Protein AF-A0A9E5FE28-F1 (afdb_monomer_lite)

Sequence (252 aa):
MEALVLAWLVAVAAPAQTGKPEAPYGWLVKVEASKDGSRGTVARPYEPIVGDILFFDDLSPLWVKLYAIAGTGPPFHAGIVMTRRDGSLAALESGPDDTLHVYILELKSRLNDFKGVIQVRQNKVAVTPEKSQELTDFAYKQVGKKYAVWRLLLQGTPVRHRGGWKEQYLATTYMDRKRWLCAEIVVTGATIMGIFDPAIVKGTVTYPLDIVDDRKFDLSGVLEEAWTWKPVLPEGAVVVGSTDVPAGVRQP

Secondary structure (DSSP, 8-state):
------------------SPPP-TT-EEEEEEE-TTS-EEEEEEE----TT-EEEEE---HHHHHHHHHTT--S--EEEEEEE-TTS-EEEEEESGGG-SBEEEEEHHHHHHH--SEEEEE-B-S---HHHHHHHHHHHHHHTTPEE-HHHHHHTTSTT-SSSSHHHHHH----S--SEE-HHHHHHHHHHHTTSS-TTTS-TTT--HHHHHS-SSS--TTTBPPPEEEESSPPTTPEEPPTT-S--SS---

pLDDT: mean 89.94, std 14.99, range [30.44, 98.88]

Foldseek 3Di:
DDDDDDDDDDPDDDDDPPDDDDQLQFKFWDWDQDPVRDIAIAIERDDADFFKKKFFQLVDPVQQVLVVLLVHGDPAFMWTWAAEPVRAIWTFFQCPPNDFFTDTGRNSCVSVVGRGWMKIWHWLDDFDPVLRVQLNVLSVVRGGQTAPVVLSNCSSDPNACADDDSVVPPFFQDLDDSHDDRQNSSQNSCVSRVLDDRVQDGSSHDGPRCVQVVVRHPSVLTIPHMTIGDRYDDPRHHYDDPPPPPPDGDDD

Structure (mmCIF, N/CA/C/O backbone):
data_AF-A0A9E5FE28-F1
#
_entry.id   AF-A0A9E5FE28-F1
#
loop_
_atom_site.group_PDB
_atom_site.id
_atom_site.type_symbol
_atom_site.label_atom_id
_atom_site.label_alt_id
_atom_site.label_comp_id
_atom_site.label_asym_id
_atom_site.label_entity_id
_atom_site.label_seq_id
_atom_site.pdbx_PDB_ins_code
_atom_site.Cartn_x
_atom_site.Cartn_y
_atom_site.Cartn_z
_atom_site.occupancy
_atom_site.B_iso_or_equiv
_atom_site.auth_seq_id
_atom_site.auth_comp_id
_atom_site.auth_asym_id
_atom_site.auth_atom_id
_atom_site.pdbx_PDB_model_num
ATOM 1 N N . MET A 1 1 ? -65.312 23.470 2.608 1.00 41.53 1 MET A N 1
ATOM 2 C CA . MET A 1 1 ? -64.670 22.331 3.294 1.00 41.53 1 MET A CA 1
ATOM 3 C C . MET A 1 1 ? -63.272 22.167 2.722 1.00 41.53 1 MET A C 1
ATOM 5 O O . MET A 1 1 ? -63.130 21.358 1.830 1.00 41.53 1 MET A O 1
ATOM 9 N N . GLU A 1 2 ? -62.275 22.922 3.180 1.00 48.44 2 GLU A N 1
ATOM 10 C CA . GLU A 1 2 ? -60.854 22.570 3.009 1.00 48.44 2 GLU A CA 1
ATOM 11 C C . GLU A 1 2 ? -60.088 23.216 4.169 1.00 48.44 2 GLU A C 1
ATOM 13 O O . GLU A 1 2 ? -60.167 24.427 4.364 1.00 48.44 2 GLU A O 1
ATOM 18 N N . ALA A 1 3 ? -59.441 22.400 5.001 1.00 53.84 3 ALA A N 1
ATOM 19 C CA . ALA A 1 3 ? -58.644 22.846 6.138 1.00 53.84 3 ALA A CA 1
ATOM 20 C C . ALA A 1 3 ? -57.163 22.619 5.810 1.00 53.84 3 ALA A C 1
ATOM 22 O O . ALA A 1 3 ? -56.719 21.478 5.700 1.00 53.84 3 ALA A O 1
ATOM 23 N N . LEU A 1 4 ? -56.415 23.712 5.640 1.00 56.22 4 LEU A N 1
ATOM 24 C CA . LEU A 1 4 ? -54.956 23.706 5.536 1.00 56.22 4 LEU A CA 1
ATOM 25 C C . LEU A 1 4 ? -54.345 23.433 6.918 1.00 56.22 4 LEU A C 1
ATOM 27 O O . LEU A 1 4 ? -54.562 24.201 7.854 1.00 56.22 4 LEU A O 1
ATOM 31 N N . VAL A 1 5 ? -53.533 22.383 7.030 1.00 52.84 5 VAL A N 1
ATOM 32 C CA . VAL A 1 5 ? -52.695 22.112 8.206 1.00 52.84 5 VAL A CA 1
ATOM 33 C C . VAL A 1 5 ? -51.253 22.477 7.854 1.00 52.84 5 VAL A C 1
ATOM 35 O O . VAL A 1 5 ? -50.591 21.760 7.108 1.00 52.84 5 VAL A O 1
ATOM 38 N N . LEU A 1 6 ? -50.763 23.607 8.378 1.00 55.25 6 LEU A N 1
ATOM 39 C CA . LEU A 1 6 ? -49.340 23.957 8.354 1.00 55.25 6 LEU A CA 1
ATOM 40 C C . LEU A 1 6 ? -48.615 23.191 9.470 1.00 55.25 6 LEU A C 1
ATOM 42 O O . LEU A 1 6 ? -48.772 23.508 10.649 1.00 55.25 6 LEU A O 1
ATOM 46 N N . ALA A 1 7 ? -47.800 22.205 9.101 1.00 57.44 7 ALA A N 1
ATOM 47 C CA . ALA A 1 7 ? -46.870 21.557 10.017 1.00 57.44 7 ALA A CA 1
ATOM 48 C C . ALA A 1 7 ? -45.583 22.392 10.126 1.00 57.44 7 ALA A C 1
ATOM 50 O O . ALA A 1 7 ? -44.821 22.515 9.167 1.00 57.44 7 ALA A O 1
ATOM 51 N N . TRP A 1 8 ? -45.343 22.970 11.302 1.00 52.97 8 TRP A N 1
ATOM 52 C CA . TRP A 1 8 ? -44.081 23.619 11.646 1.00 52.97 8 TRP A CA 1
ATOM 53 C C . TRP A 1 8 ? -43.016 22.557 11.949 1.00 52.97 8 TRP A C 1
ATOM 55 O O . TRP A 1 8 ? -43.108 21.841 12.945 1.00 52.97 8 TRP A O 1
ATOM 65 N N . LEU A 1 9 ? -41.992 22.461 11.099 1.00 53.78 9 LEU A N 1
ATOM 66 C CA . LEU A 1 9 ? -40.778 21.687 11.363 1.00 53.78 9 LEU A CA 1
ATOM 67 C C . LEU A 1 9 ? -39.870 22.492 12.301 1.00 53.78 9 LEU A C 1
ATOM 69 O O . LEU A 1 9 ? -39.181 23.419 11.880 1.00 53.78 9 LEU A O 1
ATOM 73 N N . VAL A 1 10 ? -39.869 22.136 13.584 1.00 55.31 10 VAL A N 1
ATOM 74 C CA . VAL A 1 10 ? -38.862 22.608 14.541 1.00 55.31 10 VAL A CA 1
ATOM 75 C C . VAL A 1 10 ? -37.613 21.751 14.349 1.00 55.31 10 VAL A C 1
ATOM 77 O O . VAL A 1 10 ? -37.578 20.589 14.751 1.00 55.31 10 VAL A O 1
ATOM 80 N N . ALA A 1 11 ? -36.589 22.312 13.707 1.00 57.28 11 ALA A N 1
ATOM 81 C CA . ALA A 1 11 ? -35.273 21.692 13.633 1.00 57.28 11 ALA A CA 1
ATOM 82 C C . ALA A 1 11 ? -34.626 21.736 15.026 1.00 57.28 11 ALA A C 1
ATOM 84 O O . ALA A 1 11 ? -34.155 22.778 15.479 1.00 57.28 11 ALA A O 1
ATOM 85 N N . VAL A 1 12 ? -34.630 20.602 15.727 1.00 59.81 12 VAL A N 1
ATOM 86 C CA . VAL A 1 12 ? -33.879 20.439 16.973 1.00 59.81 12 VAL A CA 1
ATOM 87 C C . VAL A 1 12 ? -32.406 20.300 16.597 1.00 59.81 12 VAL A C 1
ATOM 89 O O . VAL A 1 12 ? -31.978 19.257 16.107 1.00 59.81 12 VAL A O 1
ATOM 92 N N . ALA A 1 13 ? -31.631 21.368 16.791 1.00 56.25 13 ALA A N 1
ATOM 93 C CA . ALA A 1 13 ? -30.180 21.312 16.679 1.00 56.25 13 ALA A CA 1
ATOM 94 C C . ALA A 1 13 ? -29.643 20.387 17.781 1.00 56.25 13 ALA A C 1
ATOM 96 O O . ALA A 1 13 ? -29.713 20.713 18.968 1.00 56.25 13 ALA A O 1
ATOM 97 N N . ALA A 1 14 ? -29.151 19.209 17.396 1.00 57.81 14 ALA A N 1
ATOM 98 C CA . ALA A 1 14 ? -28.485 18.309 18.324 1.00 57.81 14 ALA A CA 1
ATOM 99 C C . ALA A 1 14 ? -27.209 18.988 18.864 1.00 57.81 14 ALA A C 1
ATOM 101 O O . ALA A 1 14 ? -26.473 19.598 18.083 1.00 57.81 14 ALA A O 1
ATOM 102 N N . PRO A 1 15 ? -26.931 18.915 20.178 1.00 57.44 15 PRO A N 1
ATOM 103 C CA . PRO A 1 15 ? -25.713 19.482 20.739 1.00 57.44 15 PRO A CA 1
ATOM 104 C C . PRO A 1 15 ? -24.488 18.810 20.108 1.00 57.44 15 PRO A C 1
ATOM 106 O O . PRO A 1 15 ? -24.413 17.583 20.032 1.00 57.44 15 PRO A O 1
ATOM 109 N N . ALA A 1 16 ? -23.527 19.621 19.663 1.00 59.00 16 ALA A N 1
ATOM 110 C CA . ALA A 1 16 ? -22.250 19.140 19.155 1.00 59.00 16 ALA A CA 1
ATOM 111 C C . ALA A 1 16 ? -21.542 18.336 20.257 1.00 59.00 16 ALA A C 1
ATOM 113 O O . ALA A 1 16 ? -21.202 18.878 21.310 1.00 59.00 16 ALA A O 1
ATOM 114 N N . GLN A 1 17 ? -21.351 17.033 20.039 1.00 51.94 17 GLN A N 1
ATOM 115 C CA . GLN A 1 17 ? -20.580 16.194 20.951 1.00 51.94 17 GLN A CA 1
ATOM 116 C C . GLN A 1 17 ? -19.128 16.686 20.967 1.00 51.94 17 GLN A C 1
ATOM 118 O O . GLN A 1 17 ? -18.444 16.675 19.951 1.00 51.94 17 GLN A O 1
ATOM 123 N N . THR A 1 18 ? -18.651 17.106 22.136 1.00 61.62 18 THR A N 1
ATOM 124 C CA . THR A 1 18 ? -17.282 17.593 22.380 1.00 61.62 18 THR A CA 1
ATOM 125 C C . THR A 1 18 ? -16.275 16.460 22.633 1.00 61.62 18 THR A C 1
ATOM 127 O O . THR A 1 18 ? -15.191 16.689 23.171 1.00 61.62 18 THR A O 1
ATOM 130 N N . GLY A 1 19 ? -16.619 15.222 22.270 1.00 69.62 19 GLY A N 1
ATOM 131 C CA . GLY A 1 19 ? -15.720 14.075 22.372 1.00 69.62 19 GLY A CA 1
ATOM 132 C C . GLY A 1 19 ? -14.623 14.136 21.310 1.00 69.62 19 GLY A C 1
ATOM 133 O O . GLY A 1 19 ? -14.871 14.548 20.179 1.00 69.62 19 GLY A O 1
ATOM 134 N N . LYS A 1 20 ? -13.401 13.708 21.658 1.00 69.81 20 LYS A N 1
ATOM 135 C CA . LYS A 1 20 ? -12.371 13.451 20.641 1.00 69.81 20 LYS A CA 1
ATOM 136 C C . LYS A 1 20 ? -12.934 12.436 19.635 1.00 69.81 20 LYS A C 1
ATOM 138 O O . LYS A 1 20 ? -13.510 11.447 20.091 1.00 69.81 20 LYS A O 1
ATOM 143 N N . PRO A 1 21 ? -12.767 12.648 18.319 1.00 76.38 21 PRO A N 1
ATOM 144 C CA . PRO A 1 21 ? -13.276 11.706 17.337 1.00 76.38 21 PRO A CA 1
ATOM 145 C C . PRO A 1 21 ? -12.667 10.323 17.576 1.00 76.38 21 PRO A C 1
ATOM 147 O O . PRO A 1 21 ? -11.463 10.197 17.825 1.00 76.38 21 PRO A O 1
ATOM 150 N N . GLU A 1 22 ? -13.511 9.295 17.538 1.00 84.12 22 GLU A N 1
ATOM 151 C CA . GLU A 1 22 ? -13.050 7.916 17.622 1.00 84.12 22 GLU A CA 1
ATOM 152 C C . GLU A 1 22 ? -12.211 7.580 16.387 1.00 84.12 22 GLU A C 1
ATOM 154 O O . GLU A 1 22 ? -12.555 7.920 15.259 1.00 84.12 22 GLU A O 1
ATOM 159 N N . ALA A 1 23 ? -11.090 6.902 16.612 1.00 90.56 23 ALA A N 1
ATOM 160 C CA . ALA A 1 23 ? -10.142 6.528 15.572 1.00 90.56 23 ALA A CA 1
ATOM 161 C C . ALA A 1 23 ? -9.812 5.033 15.713 1.00 90.56 23 ALA A C 1
ATOM 163 O O . ALA A 1 23 ? -8.705 4.675 16.125 1.00 90.56 23 ALA A O 1
ATOM 164 N N . PRO A 1 24 ? -10.779 4.130 15.448 1.00 92.12 24 PRO A N 1
ATOM 165 C CA . PRO A 1 24 ? -10.649 2.703 15.755 1.00 92.12 24 PRO A CA 1
ATOM 166 C C . PRO A 1 24 ? -9.520 2.010 14.983 1.00 92.12 24 PRO A C 1
ATOM 168 O O . PRO A 1 24 ? -9.026 0.974 15.437 1.00 92.12 24 PRO A O 1
ATOM 171 N N . TYR A 1 25 ? -9.106 2.593 13.855 1.00 97.00 25 TYR A N 1
ATOM 172 C CA . TYR A 1 25 ? -7.971 2.161 13.047 1.00 97.00 25 TYR A CA 1
ATOM 173 C C . TYR A 1 25 ? -6.764 3.088 13.174 1.00 97.00 25 TYR A C 1
ATOM 175 O O . TYR A 1 25 ? -5.862 2.972 12.364 1.00 97.00 25 TYR A O 1
ATOM 183 N N . GLY A 1 26 ? -6.702 3.983 14.162 1.00 97.06 26 GLY A N 1
ATOM 184 C CA . GLY A 1 26 ? -5.600 4.931 14.332 1.00 97.06 26 GLY A CA 1
ATOM 185 C C . GLY A 1 26 ? -5.764 6.211 13.511 1.00 97.06 26 GLY A C 1
ATOM 186 O O . GLY A 1 26 ? -6.861 6.576 13.100 1.00 97.06 26 GLY A O 1
ATOM 187 N N . TRP A 1 27 ? -4.662 6.920 13.308 1.00 97.81 27 TRP A N 1
ATOM 188 C CA . TRP A 1 27 ? -4.618 8.278 12.774 1.00 97.81 27 TRP A CA 1
ATOM 189 C C . TRP A 1 27 ? -3.727 8.341 11.545 1.00 97.81 27 TRP A C 1
ATOM 191 O O . TRP A 1 27 ? -2.646 7.755 11.530 1.00 97.81 27 TRP A O 1
ATOM 201 N N . LEU A 1 28 ? -4.147 9.104 10.543 1.00 98.00 28 LEU A N 1
ATOM 202 C CA . LEU A 1 28 ? -3.266 9.562 9.479 1.00 98.00 28 LEU A CA 1
ATOM 203 C C . LEU A 1 28 ? -2.642 10.880 9.919 1.00 98.00 28 LEU A C 1
ATOM 205 O O . LEU A 1 28 ? -3.351 11.787 10.350 1.00 98.00 28 LEU A O 1
ATOM 209 N N . VAL A 1 29 ? -1.325 10.993 9.781 1.00 97.75 29 VAL A N 1
ATOM 210 C CA . VAL A 1 29 ? -0.523 12.127 10.242 1.00 97.75 29 VAL A CA 1
ATOM 211 C C . VAL A 1 29 ? 0.378 12.637 9.122 1.00 97.75 29 VAL A C 1
ATOM 213 O O . VAL A 1 29 ? 1.011 11.851 8.410 1.00 97.75 29 VAL A O 1
ATOM 216 N N . LYS A 1 30 ? 0.487 13.961 9.015 1.00 96.00 30 LYS A N 1
ATOM 217 C CA . LYS A 1 30 ? 1.397 14.648 8.098 1.00 96.00 30 LYS A CA 1
ATOM 218 C C . LYS A 1 30 ? 2.072 15.825 8.803 1.00 96.00 30 LYS A C 1
ATOM 220 O O . LYS A 1 30 ? 1.490 16.455 9.683 1.00 96.00 30 LYS A O 1
ATOM 225 N N . VAL A 1 31 ? 3.316 16.109 8.421 1.00 94.12 31 VAL A N 1
ATOM 226 C CA . VAL A 1 31 ? 4.022 17.326 8.839 1.00 94.12 31 VAL A CA 1
ATOM 227 C C . VAL A 1 31 ? 3.850 18.370 7.746 1.00 94.12 31 VAL A C 1
ATOM 229 O O . VAL A 1 31 ? 4.235 18.133 6.602 1.00 94.12 31 VAL A O 1
ATOM 232 N N . GLU A 1 32 ? 3.300 19.523 8.101 1.00 91.69 32 GLU A N 1
ATOM 233 C CA . GLU A 1 32 ? 3.068 20.629 7.175 1.00 91.69 32 GLU A CA 1
ATOM 234 C C . GLU A 1 32 ? 3.886 21.851 7.576 1.00 91.69 32 GLU A C 1
ATOM 236 O O . GLU A 1 32 ? 4.073 22.149 8.759 1.00 91.69 32 GLU A O 1
ATOM 241 N N . ALA A 1 33 ? 4.398 22.562 6.574 1.00 89.31 33 ALA A N 1
ATOM 242 C CA . ALA A 1 33 ? 5.004 23.864 6.786 1.00 89.31 33 ALA A CA 1
ATOM 243 C C . ALA A 1 33 ? 3.896 24.919 6.899 1.00 89.31 33 ALA A C 1
ATOM 245 O O . ALA A 1 33 ? 3.053 25.049 6.013 1.00 89.31 33 ALA A O 1
ATOM 246 N N . SER A 1 34 ? 3.914 25.682 7.985 1.00 82.88 34 SER A N 1
ATOM 247 C CA . SER A 1 34 ? 3.082 26.865 8.169 1.00 82.88 34 SER A CA 1
ATOM 248 C C . SER A 1 34 ? 3.607 28.034 7.325 1.00 82.88 34 SER A C 1
ATOM 250 O O . SER A 1 34 ? 4.763 28.056 6.893 1.00 82.88 34 SER A O 1
ATOM 252 N N . LYS A 1 35 ? 2.756 29.048 7.113 1.00 85.12 35 LYS A N 1
ATOM 253 C CA . LYS A 1 35 ? 3.102 30.287 6.391 1.00 85.12 35 LYS A CA 1
ATOM 254 C C . LYS A 1 35 ? 4.267 31.052 7.028 1.00 85.12 35 LYS A C 1
ATOM 256 O O . LYS A 1 35 ? 4.957 31.783 6.329 1.00 85.12 35 LYS A O 1
ATOM 261 N N . ASP A 1 36 ? 4.478 30.888 8.331 1.00 88.81 36 ASP A N 1
ATOM 262 C CA . ASP A 1 36 ? 5.587 31.486 9.085 1.00 88.81 36 ASP A CA 1
ATOM 263 C C . ASP A 1 36 ? 6.885 30.653 9.039 1.00 88.81 36 ASP A C 1
ATOM 265 O O . ASP A 1 36 ? 7.875 31.013 9.671 1.00 88.81 36 ASP A O 1
ATOM 269 N N . GLY A 1 37 ? 6.897 29.540 8.296 1.00 86.12 37 GLY A N 1
ATOM 270 C CA . GLY A 1 37 ? 8.040 28.634 8.184 1.00 86.12 37 GLY A CA 1
ATOM 271 C C . GLY A 1 37 ? 8.178 27.638 9.340 1.00 86.12 37 GLY A C 1
ATOM 272 O O . GLY A 1 37 ? 9.057 26.772 9.285 1.00 86.12 37 GLY A O 1
ATOM 273 N N . SER A 1 38 ? 7.316 27.706 10.362 1.00 88.44 38 SER A N 1
ATOM 274 C CA . SER A 1 38 ? 7.247 26.666 11.392 1.00 88.44 38 SER A CA 1
ATOM 275 C C . SER A 1 38 ? 6.692 25.360 10.810 1.00 88.44 38 SER A C 1
ATOM 277 O O . SER A 1 38 ? 6.036 25.350 9.767 1.00 88.44 38 SER A O 1
ATOM 279 N N . ARG A 1 39 ? 6.979 24.225 11.455 1.00 91.06 39 ARG A N 1
ATOM 280 C CA . ARG A 1 39 ? 6.433 22.917 11.062 1.00 91.06 39 ARG A CA 1
ATOM 281 C C . ARG A 1 39 ? 5.398 22.474 12.084 1.00 91.06 39 ARG A C 1
ATOM 283 O O . ARG A 1 39 ? 5.733 22.296 13.252 1.00 91.06 39 ARG A O 1
ATOM 290 N N . GLY A 1 40 ? 4.164 22.294 11.628 1.00 92.62 40 GLY A N 1
ATOM 291 C CA . GLY A 1 40 ? 3.064 21.744 12.410 1.00 92.62 40 GLY A CA 1
ATOM 292 C C . GLY A 1 40 ? 2.818 20.281 12.059 1.00 92.62 40 GLY A C 1
ATOM 293 O O . GLY A 1 40 ? 3.160 19.823 10.969 1.00 92.62 40 GLY A O 1
ATOM 294 N N . THR A 1 41 ? 2.214 19.541 12.984 1.00 95.62 41 THR A N 1
ATOM 295 C CA . THR A 1 41 ? 1.688 18.202 12.701 1.00 95.62 41 THR A CA 1
ATOM 296 C C . THR A 1 41 ? 0.179 18.303 12.557 1.00 95.62 41 THR A C 1
ATOM 298 O O . THR A 1 41 ? -0.490 18.774 13.476 1.00 95.62 41 THR A O 1
ATOM 301 N N . VAL A 1 42 ? -0.351 17.848 11.427 1.00 95.44 42 VAL A N 1
ATOM 302 C CA . VAL A 1 42 ? -1.792 17.694 11.206 1.00 95.44 42 VAL A CA 1
ATOM 303 C C . VAL A 1 42 ? -2.148 16.216 11.255 1.00 95.44 42 VAL A C 1
ATOM 305 O O . VAL A 1 42 ? -1.360 15.358 10.845 1.00 95.44 42 VAL A O 1
ATOM 308 N N . ALA A 1 43 ? -3.324 15.909 11.788 1.00 96.56 43 ALA A N 1
ATOM 309 C CA . ALA A 1 43 ? -3.802 14.544 11.910 1.00 96.56 43 ALA A CA 1
ATOM 310 C C . ALA A 1 43 ? -5.299 14.446 11.630 1.00 96.56 43 ALA A C 1
ATOM 312 O O . ALA A 1 43 ? -6.056 15.370 11.909 1.00 96.56 43 ALA A O 1
ATOM 313 N N . ARG A 1 44 ? -5.741 13.292 11.139 1.00 95.31 44 ARG A N 1
ATOM 314 C CA . ARG A 1 44 ? -7.163 12.942 11.051 1.00 95.31 44 ARG A CA 1
ATOM 315 C C . ARG A 1 44 ? -7.376 11.465 11.374 1.00 95.31 44 ARG A C 1
ATOM 317 O O . ARG A 1 44 ? -6.437 10.682 11.192 1.00 95.31 44 ARG A O 1
ATOM 324 N N . PRO A 1 45 ? -8.564 11.068 11.859 1.00 96.56 45 PRO A N 1
ATOM 325 C CA . PRO A 1 45 ? -8.881 9.659 12.047 1.00 96.56 45 PRO A CA 1
ATOM 326 C C . PRO A 1 45 ? -8.677 8.887 10.740 1.00 96.56 45 PRO A C 1
ATOM 328 O O . PRO A 1 45 ? -9.050 9.364 9.665 1.00 96.56 45 PRO A O 1
ATOM 331 N N . TYR A 1 46 ? -8.056 7.712 10.820 1.00 97.44 46 TYR A N 1
ATOM 332 C CA . TYR A 1 46 ? -7.960 6.823 9.675 1.00 97.44 46 TYR A CA 1
ATOM 333 C C . TYR A 1 46 ? -9.259 6.026 9.547 1.00 97.44 46 TYR A C 1
ATOM 335 O O . TYR A 1 46 ? -9.554 5.158 10.368 1.00 97.44 46 TYR A O 1
ATOM 343 N N . GLU A 1 47 ? -10.022 6.330 8.504 1.00 96.94 47 GLU A N 1
ATOM 344 C CA . GLU A 1 47 ? -11.219 5.597 8.099 1.00 96.94 47 GLU A CA 1
ATOM 345 C C . GLU A 1 47 ? -10.858 4.744 6.876 1.00 96.94 47 GLU A C 1
ATOM 347 O O . GLU A 1 47 ? -10.893 5.254 5.752 1.00 96.94 47 GLU A O 1
ATOM 352 N N . PRO A 1 48 ? -10.414 3.487 7.070 1.00 97.44 48 PRO A N 1
ATOM 353 C CA . PRO A 1 48 ? -9.973 2.656 5.963 1.00 97.44 48 PRO A CA 1
ATOM 354 C C . PRO A 1 48 ? -11.128 2.346 5.020 1.00 97.44 48 PRO A C 1
ATOM 356 O O . PRO A 1 48 ? -12.217 1.960 5.453 1.00 97.44 48 PRO A O 1
ATOM 359 N N . ILE A 1 49 ? -10.856 2.444 3.723 1.00 97.69 49 ILE A N 1
ATOM 360 C CA . ILE A 1 49 ? -11.783 2.029 2.670 1.00 97.69 49 ILE A CA 1
ATOM 361 C C . ILE A 1 49 ? -11.124 1.002 1.753 1.00 97.69 49 ILE A C 1
ATOM 363 O O . ILE A 1 49 ? -9.900 0.898 1.656 1.00 97.69 49 ILE A O 1
ATOM 367 N N . VAL A 1 50 ? -11.955 0.211 1.076 1.00 98.50 50 VAL A N 1
ATOM 368 C CA . VAL A 1 50 ? -11.485 -0.762 0.087 1.00 98.50 50 VAL A CA 1
ATOM 369 C C . VAL A 1 50 ? -10.701 -0.037 -1.009 1.00 98.50 50 VAL A C 1
ATOM 371 O O . VAL A 1 50 ? -11.155 0.968 -1.561 1.00 98.50 50 VAL A O 1
ATOM 374 N N . GLY A 1 51 ? -9.513 -0.557 -1.309 1.00 98.38 51 GLY A N 1
ATOM 375 C CA . GLY A 1 51 ? -8.591 0.031 -2.273 1.00 98.38 51 GLY A CA 1
ATOM 376 C C . GLY A 1 51 ? -7.549 0.981 -1.702 1.00 98.38 51 GLY A C 1
ATOM 377 O O . GLY A 1 51 ? -6.632 1.333 -2.442 1.00 98.38 51 GLY A O 1
ATOM 378 N N . ASP A 1 52 ? -7.616 1.338 -0.416 1.00 98.81 52 ASP A N 1
ATOM 379 C CA . ASP A 1 52 ? -6.487 1.995 0.247 1.00 98.81 52 ASP A CA 1
ATOM 380 C C . ASP A 1 52 ? -5.220 1.144 0.092 1.00 98.81 52 ASP A C 1
ATOM 382 O O . ASP A 1 52 ? -5.253 -0.085 0.223 1.00 98.81 52 ASP A O 1
ATOM 386 N N . ILE A 1 53 ? -4.090 1.796 -0.175 1.00 98.81 53 ILE A N 1
ATOM 387 C CA . ILE A 1 53 ? -2.797 1.126 -0.317 1.00 98.81 53 ILE A CA 1
ATOM 388 C C . ILE A 1 53 ? -1.952 1.431 0.912 1.00 98.81 53 ILE A C 1
ATOM 390 O O . ILE A 1 53 ? -1.698 2.591 1.247 1.00 98.81 53 ILE A O 1
ATOM 394 N N . LEU A 1 54 ? -1.519 0.361 1.571 1.00 98.88 54 LEU A N 1
ATOM 395 C CA . LEU A 1 54 ? -0.662 0.390 2.746 1.00 98.88 54 LEU A CA 1
ATOM 396 C C . LEU A 1 54 ? 0.779 0.162 2.312 1.00 98.88 54 LEU A C 1
ATOM 398 O O . LEU A 1 54 ? 1.065 -0.749 1.533 1.00 98.88 54 LEU A O 1
ATOM 402 N N . PHE A 1 55 ? 1.688 0.951 2.858 1.00 98.69 55 PHE A N 1
ATOM 403 C CA . PHE A 1 55 ? 3.112 0.869 2.592 1.00 98.69 55 PHE A CA 1
ATOM 404 C C . PHE A 1 55 ? 3.861 0.651 3.890 1.00 98.69 55 PHE A C 1
ATOM 406 O O . PHE A 1 55 ? 3.677 1.406 4.840 1.00 98.69 55 PHE A O 1
ATOM 413 N N . PHE A 1 56 ? 4.726 -0.353 3.911 1.00 98.38 56 PHE A N 1
ATOM 414 C CA . PHE A 1 56 ? 5.422 -0.782 5.112 1.00 98.38 56 PHE A CA 1
ATOM 415 C C . PHE A 1 56 ? 6.928 -0.620 4.919 1.00 98.38 56 PHE A C 1
ATOM 417 O O . PHE A 1 56 ? 7.510 -1.118 3.946 1.00 98.38 56 PHE A O 1
ATOM 424 N N . ASP A 1 57 ? 7.546 0.089 5.855 1.00 97.56 57 ASP A N 1
ATOM 425 C CA . ASP A 1 57 ? 8.988 0.285 5.935 1.00 97.56 57 ASP A CA 1
ATOM 426 C C . ASP A 1 57 ? 9.481 -0.154 7.317 1.00 97.56 57 ASP A C 1
ATOM 428 O O . ASP A 1 57 ? 9.183 0.481 8.331 1.00 97.56 57 ASP A O 1
ATOM 432 N N . ASP A 1 58 ? 10.207 -1.270 7.353 1.00 94.50 58 ASP A N 1
ATOM 433 C CA . ASP A 1 58 ? 10.818 -1.835 8.561 1.00 94.50 58 ASP A CA 1
ATOM 434 C C . ASP A 1 58 ? 12.138 -1.134 8.934 1.00 94.50 58 ASP A C 1
ATOM 436 O O . ASP A 1 58 ? 12.787 -1.500 9.916 1.00 94.50 58 ASP A O 1
ATOM 440 N N . LEU A 1 59 ? 12.537 -0.116 8.156 1.00 94.44 59 LEU A N 1
ATOM 441 C CA . LEU A 1 59 ? 13.760 0.669 8.316 1.00 94.44 59 LEU A CA 1
ATOM 442 C C . LEU A 1 59 ? 15.043 -0.176 8.245 1.00 94.44 59 LEU A C 1
ATOM 444 O O . LEU A 1 59 ? 16.102 0.252 8.714 1.00 94.44 59 LEU A O 1
ATOM 448 N N . SER A 1 60 ? 14.978 -1.368 7.645 1.00 93.38 60 SER A N 1
ATOM 449 C CA . SER A 1 60 ? 16.110 -2.286 7.544 1.00 93.38 60 SER A CA 1
ATOM 450 C C . SER A 1 60 ? 17.211 -1.731 6.628 1.00 93.38 60 SER A C 1
ATOM 452 O O . SER A 1 60 ? 17.013 -1.596 5.413 1.00 93.38 60 SER A O 1
ATOM 454 N N . PRO A 1 61 ? 18.437 -1.493 7.139 1.00 93.12 61 PRO A N 1
ATOM 455 C CA . PRO A 1 61 ? 19.549 -1.023 6.311 1.00 93.12 61 PRO A CA 1
ATOM 456 C C . PRO A 1 61 ? 19.946 -2.014 5.207 1.00 93.12 61 PRO A C 1
ATOM 458 O O . PRO A 1 61 ? 20.526 -1.619 4.192 1.00 93.12 61 PRO A O 1
ATOM 461 N N . LEU A 1 62 ? 19.660 -3.307 5.402 1.00 91.19 62 LEU A N 1
ATOM 462 C CA . LEU A 1 62 ? 19.889 -4.340 4.394 1.00 91.19 62 LEU A CA 1
ATOM 463 C C . LEU A 1 62 ? 18.949 -4.144 3.198 1.00 91.19 62 LEU A C 1
ATOM 465 O O . LEU A 1 62 ? 19.417 -4.133 2.055 1.00 91.19 62 LEU A O 1
ATOM 469 N N . TRP A 1 63 ? 17.655 -3.932 3.457 1.00 88.56 63 TRP A N 1
ATOM 470 C CA . TRP A 1 63 ? 16.665 -3.699 2.406 1.00 88.56 63 TRP A CA 1
ATOM 471 C C . TRP A 1 63 ? 16.920 -2.391 1.664 1.00 88.56 63 TRP A C 1
ATOM 473 O O . TRP A 1 63 ? 16.890 -2.400 0.433 1.00 88.56 63 TRP A O 1
ATOM 483 N N . VAL A 1 64 ? 17.312 -1.320 2.371 1.00 91.38 64 VAL A N 1
ATOM 484 C CA . VAL A 1 64 ? 17.738 -0.046 1.752 1.00 91.38 64 VAL A CA 1
ATOM 485 C C . VAL A 1 64 ? 18.791 -0.291 0.670 1.00 91.38 64 VAL A C 1
ATOM 487 O O . VAL A 1 64 ? 18.636 0.154 -0.469 1.00 91.38 64 VAL A O 1
ATOM 490 N N . LYS A 1 65 ? 19.856 -1.034 0.998 1.00 90.88 65 LYS A N 1
ATOM 491 C CA . LYS A 1 65 ? 20.943 -1.325 0.050 1.00 90.88 65 LYS A CA 1
ATOM 492 C C . LYS A 1 65 ? 20.459 -2.168 -1.128 1.00 90.88 65 LYS A C 1
ATOM 494 O O . LYS A 1 65 ? 20.783 -1.851 -2.270 1.00 90.88 65 LYS A O 1
ATOM 499 N N . LEU A 1 66 ? 19.682 -3.223 -0.876 1.00 87.56 66 LEU A N 1
ATOM 500 C CA . LEU A 1 66 ? 19.210 -4.114 -1.938 1.00 87.56 66 LEU A CA 1
ATOM 501 C C . LEU A 1 66 ? 18.259 -3.399 -2.913 1.00 87.56 66 LEU A C 1
ATOM 503 O O . LEU A 1 66 ? 18.388 -3.542 -4.129 1.00 87.56 66 LEU A O 1
ATOM 507 N N . TYR A 1 67 ? 17.334 -2.592 -2.391 1.00 87.44 67 TYR A N 1
ATOM 508 C CA . TYR A 1 67 ? 16.377 -1.833 -3.199 1.00 87.44 67 TYR A CA 1
ATOM 509 C C . TYR A 1 67 ? 17.064 -0.715 -3.988 1.00 87.44 67 TYR A C 1
ATOM 511 O O . TYR A 1 67 ? 16.715 -0.493 -5.151 1.00 87.44 67 TYR A O 1
ATOM 519 N N . ALA A 1 68 ? 18.108 -0.094 -3.428 1.00 90.25 68 ALA A N 1
ATOM 520 C CA . ALA A 1 68 ? 18.939 0.859 -4.160 1.00 90.25 68 ALA A CA 1
ATOM 521 C C . ALA A 1 68 ? 19.591 0.221 -5.400 1.00 90.25 68 ALA A C 1
ATOM 523 O O . ALA A 1 68 ? 19.570 0.821 -6.477 1.00 90.25 68 ALA A O 1
ATOM 524 N N . ILE A 1 69 ? 20.083 -1.024 -5.300 1.00 86.88 69 ILE A N 1
ATOM 525 C CA . ILE A 1 69 ? 20.622 -1.765 -6.459 1.00 86.88 69 ILE A CA 1
ATOM 526 C C . ILE A 1 69 ? 19.536 -1.954 -7.527 1.00 86.88 69 ILE A C 1
ATOM 528 O O . ILE A 1 69 ? 19.806 -1.784 -8.716 1.00 86.88 69 ILE A O 1
ATOM 532 N N . ALA A 1 70 ? 18.291 -2.224 -7.124 1.00 84.50 70 ALA A N 1
ATOM 533 C CA . ALA A 1 70 ? 17.141 -2.325 -8.026 1.00 84.50 70 ALA A CA 1
ATOM 534 C C . ALA A 1 70 ? 16.639 -0.965 -8.574 1.00 84.50 70 ALA A C 1
ATOM 536 O O . ALA A 1 70 ? 15.684 -0.932 -9.352 1.00 84.50 70 ALA A O 1
ATOM 537 N N . GLY A 1 71 ? 17.284 0.159 -8.232 1.00 88.25 71 GLY A N 1
ATOM 538 C CA . GLY A 1 71 ? 16.884 1.496 -8.690 1.00 88.25 71 GLY A CA 1
ATOM 539 C C . GLY A 1 71 ? 15.582 1.982 -8.046 1.00 88.25 71 GLY A C 1
ATOM 540 O O . GLY A 1 71 ? 14.759 2.628 -8.700 1.00 88.25 71 GLY A O 1
ATOM 541 N N . THR A 1 72 ? 15.364 1.615 -6.786 1.00 92.19 72 THR A N 1
ATOM 542 C CA . THR A 1 72 ? 14.222 2.025 -5.963 1.00 92.19 72 THR A CA 1
ATOM 543 C C . THR A 1 72 ? 14.689 2.251 -4.514 1.00 92.19 72 THR A C 1
ATOM 545 O O . THR A 1 72 ? 15.888 2.269 -4.244 1.00 92.19 72 THR A O 1
ATOM 548 N N . GLY A 1 73 ? 13.769 2.483 -3.585 1.00 93.88 73 GLY A N 1
ATOM 549 C CA . GLY A 1 73 ? 14.047 2.735 -2.173 1.00 93.88 73 GLY A CA 1
ATOM 550 C C . GLY A 1 73 ? 12.871 2.319 -1.285 1.00 93.88 73 GLY A C 1
ATOM 551 O O . GLY A 1 73 ? 11.966 1.646 -1.790 1.00 93.88 73 GLY A O 1
ATOM 552 N N . PRO A 1 74 ? 12.899 2.688 0.009 1.00 95.38 74 PRO A N 1
ATOM 553 C CA . PRO A 1 74 ? 11.764 2.494 0.905 1.00 95.38 74 PRO A CA 1
ATOM 554 C C . PRO A 1 74 ? 10.525 3.219 0.368 1.00 95.38 74 PRO A C 1
ATOM 556 O O . PRO A 1 74 ? 10.686 4.211 -0.343 1.00 95.38 74 PRO A O 1
ATOM 559 N N . PRO A 1 75 ? 9.307 2.769 0.704 1.00 97.19 75 PRO A N 1
ATOM 560 C CA . PRO A 1 75 ? 8.968 1.602 1.524 1.00 97.19 75 PRO A CA 1
ATOM 561 C C . PRO A 1 75 ? 9.268 0.274 0.805 1.00 97.19 75 PRO A C 1
ATOM 563 O O . PRO A 1 75 ? 9.292 0.204 -0.425 1.00 97.19 75 PRO A O 1
ATOM 566 N N . PHE A 1 76 ? 9.524 -0.798 1.561 1.00 95.25 76 PHE A N 1
ATOM 567 C CA . PHE A 1 76 ? 9.976 -2.082 0.995 1.00 95.25 76 PHE A CA 1
ATOM 568 C C . PHE A 1 76 ? 8.842 -3.068 0.731 1.00 95.25 76 PHE A C 1
ATOM 570 O O . PHE A 1 76 ? 8.985 -3.969 -0.105 1.00 95.25 76 PHE A O 1
ATOM 577 N N . HIS A 1 77 ? 7.701 -2.875 1.387 1.00 97.75 77 HIS A N 1
ATOM 578 C CA . HIS A 1 77 ? 6.540 -3.738 1.255 1.00 97.75 77 HIS A CA 1
ATOM 579 C C . HIS A 1 77 ? 5.259 -2.922 1.059 1.00 97.75 77 HIS A C 1
ATOM 581 O O . HIS A 1 77 ? 5.193 -1.742 1.404 1.00 97.75 77 HIS A O 1
ATOM 587 N N . ALA A 1 78 ? 4.249 -3.548 0.459 1.00 98.62 78 ALA A N 1
ATOM 588 C CA . ALA A 1 78 ? 2.951 -2.933 0.232 1.00 98.62 78 ALA A CA 1
ATOM 589 C C . ALA A 1 78 ? 1.828 -3.969 0.314 1.00 98.62 78 ALA A C 1
ATOM 591 O O . ALA A 1 78 ? 2.014 -5.122 -0.088 1.00 98.62 78 ALA A O 1
ATOM 592 N N . GLY A 1 79 ? 0.668 -3.516 0.778 1.00 98.69 79 GLY A N 1
ATOM 593 C CA . GLY A 1 79 ? -0.588 -4.257 0.801 1.00 98.69 79 GLY A CA 1
ATOM 594 C C . GLY A 1 79 ? -1.742 -3.389 0.309 1.00 98.69 79 GLY A C 1
ATOM 595 O O . GLY A 1 79 ? -1.612 -2.169 0.211 1.00 98.69 79 GLY A O 1
ATOM 596 N N . ILE A 1 80 ? -2.872 -4.014 -0.011 1.00 98.81 80 ILE A N 1
ATOM 597 C CA . ILE A 1 80 ? -4.095 -3.309 -0.421 1.00 98.81 80 ILE A CA 1
ATOM 598 C C . ILE A 1 80 ? -5.262 -3.703 0.480 1.00 98.81 80 ILE A C 1
ATOM 600 O O . ILE A 1 80 ? -5.433 -4.885 0.793 1.00 98.81 80 ILE A O 1
ATOM 604 N N . VAL A 1 81 ? -6.047 -2.716 0.910 1.00 98.88 81 VAL A N 1
ATOM 605 C CA . VAL A 1 81 ? -7.214 -2.924 1.770 1.00 98.88 81 VAL A CA 1
ATOM 606 C C . VAL A 1 81 ? -8.353 -3.547 0.964 1.00 98.88 81 VAL A C 1
ATOM 608 O O . VAL A 1 81 ? -8.692 -3.091 -0.128 1.00 98.88 81 VAL A O 1
ATOM 611 N N . MET A 1 82 ? -8.957 -4.592 1.521 1.00 98.62 82 MET A N 1
ATOM 612 C CA . MET A 1 82 ? -10.070 -5.346 0.949 1.00 98.62 82 MET A CA 1
ATOM 613 C C . MET A 1 82 ? -11.108 -5.703 2.018 1.00 98.62 82 MET A C 1
ATOM 615 O O . MET A 1 82 ? -10.808 -5.715 3.214 1.00 98.62 82 MET A O 1
ATOM 619 N N . THR A 1 83 ? -12.307 -6.079 1.580 1.00 98.50 83 THR A N 1
ATOM 620 C CA . THR A 1 83 ? -13.350 -6.636 2.451 1.00 98.50 83 THR A CA 1
ATOM 621 C C . THR A 1 83 ? -13.288 -8.159 2.440 1.00 98.50 83 THR A C 1
ATOM 623 O O . THR A 1 83 ? -13.321 -8.788 1.393 1.00 98.50 83 THR A O 1
ATOM 626 N N . ARG A 1 84 ? -13.197 -8.800 3.600 1.00 98.62 84 ARG A N 1
ATOM 627 C CA . ARG A 1 84 ? -13.294 -10.259 3.731 1.00 98.62 84 ARG A CA 1
ATOM 628 C C . ARG A 1 84 ? -14.723 -10.732 3.470 1.00 98.62 84 ARG A C 1
ATOM 630 O O . ARG A 1 84 ? -15.675 -9.964 3.515 1.00 98.62 84 ARG A O 1
ATOM 637 N N . ARG A 1 85 ? -14.901 -12.044 3.288 1.00 98.25 85 ARG A N 1
ATOM 638 C CA . ARG A 1 85 ? -16.232 -12.654 3.082 1.00 98.25 85 ARG A CA 1
ATOM 639 C C . ARG A 1 85 ? -17.215 -12.436 4.238 1.00 98.25 85 ARG A C 1
ATOM 641 O O . ARG A 1 85 ? -18.413 -12.556 4.035 1.00 98.25 85 ARG A O 1
ATOM 648 N N . ASP A 1 86 ? -16.708 -12.152 5.433 1.00 97.88 86 ASP A N 1
ATOM 649 C CA . ASP A 1 86 ? -17.493 -11.840 6.633 1.00 97.88 86 ASP A CA 1
ATOM 650 C C . ASP A 1 86 ? -17.790 -10.333 6.786 1.00 97.88 86 ASP A C 1
ATOM 652 O O . ASP A 1 86 ? -18.372 -9.925 7.787 1.00 97.88 86 ASP A O 1
ATOM 656 N N . GLY A 1 87 ? -17.391 -9.502 5.817 1.00 97.62 87 GLY A N 1
ATOM 657 C CA . GLY A 1 87 ? -17.567 -8.049 5.844 1.00 97.62 87 GLY A CA 1
ATOM 658 C C . GLY A 1 87 ? -16.480 -7.284 6.607 1.00 97.62 87 GLY A C 1
ATOM 659 O O . GLY A 1 87 ? -16.444 -6.058 6.524 1.00 97.62 87 GLY A O 1
ATOM 660 N N . SER A 1 88 ? -15.575 -7.965 7.319 1.00 98.25 88 SER A N 1
ATOM 661 C CA . SER A 1 88 ? -14.462 -7.303 8.018 1.00 98.25 88 SER A CA 1
ATOM 662 C C . SER A 1 88 ? -13.376 -6.827 7.046 1.00 98.25 88 SER A C 1
ATOM 664 O O . SER A 1 88 ? -13.210 -7.387 5.963 1.00 98.25 88 SER A O 1
ATOM 666 N N . LEU A 1 89 ? -12.613 -5.796 7.416 1.00 98.56 89 LEU A N 1
ATOM 667 C CA . LEU A 1 89 ? -11.519 -5.292 6.582 1.00 98.56 89 LEU A CA 1
ATOM 668 C C . LEU A 1 89 ? -10.227 -6.089 6.789 1.00 98.56 89 LEU A C 1
ATOM 670 O O . LEU A 1 89 ? -9.900 -6.538 7.891 1.00 98.56 89 LEU A O 1
ATOM 674 N N . ALA A 1 90 ? -9.468 -6.240 5.711 1.00 98.75 90 ALA A N 1
ATOM 675 C CA . ALA A 1 90 ? -8.178 -6.912 5.705 1.00 98.75 90 ALA A CA 1
ATOM 676 C C . ALA A 1 90 ? -7.201 -6.267 4.722 1.00 98.75 90 ALA A C 1
ATOM 678 O O . ALA A 1 90 ? -7.610 -5.561 3.804 1.00 98.75 90 ALA A O 1
ATOM 679 N N . ALA A 1 91 ? -5.915 -6.560 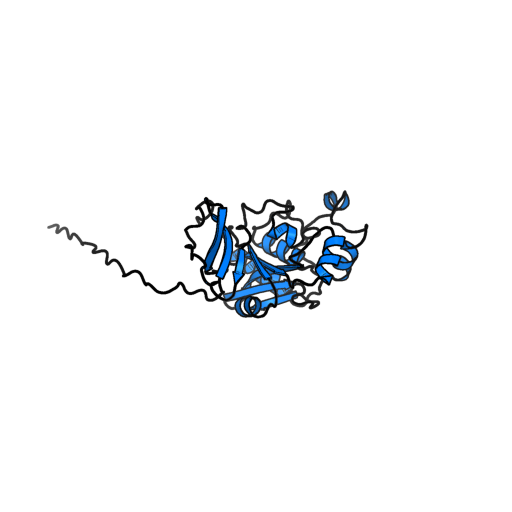4.888 1.00 98.75 91 ALA A N 1
ATOM 680 C CA . ALA A 1 91 ? -4.875 -6.276 3.911 1.00 98.75 91 ALA A CA 1
ATOM 681 C C . ALA A 1 91 ? -4.538 -7.547 3.115 1.00 98.75 91 ALA A C 1
ATOM 683 O O . ALA A 1 91 ? -4.253 -8.600 3.696 1.00 98.75 91 ALA A O 1
ATOM 684 N N . LEU A 1 92 ? -4.561 -7.453 1.783 1.00 98.81 92 LEU A N 1
ATOM 685 C CA . LEU A 1 92 ? -3.983 -8.461 0.894 1.00 98.81 92 LEU A CA 1
ATOM 686 C C . LEU A 1 92 ? -2.499 -8.142 0.688 1.00 98.81 92 LEU A C 1
ATOM 688 O O . LEU A 1 92 ? -2.157 -7.131 0.071 1.00 98.81 92 LEU A O 1
ATOM 692 N N . GLU A 1 93 ? -1.630 -9.026 1.173 1.00 98.75 93 GLU A N 1
ATOM 693 C CA . GLU A 1 93 ? -0.174 -8.861 1.146 1.00 98.75 93 GLU A CA 1
ATOM 694 C C . GLU A 1 93 ? 0.501 -10.103 0.548 1.00 98.75 93 GLU A C 1
ATOM 696 O O . GLU A 1 93 ? 0.083 -11.242 0.769 1.00 98.75 93 GLU A O 1
ATOM 701 N N . SER A 1 94 ? 1.577 -9.898 -0.216 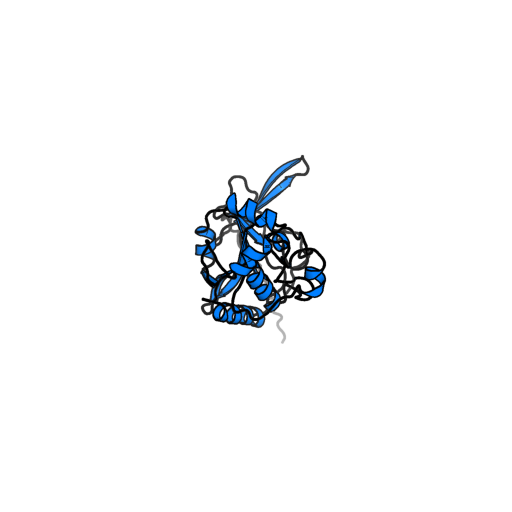1.00 98.44 94 SER A N 1
ATOM 702 C CA . SER A 1 94 ? 2.427 -10.982 -0.721 1.00 98.44 94 SER A CA 1
ATOM 703 C C . SER A 1 94 ? 3.795 -10.894 -0.074 1.00 98.44 94 SER A C 1
ATOM 705 O O . SER A 1 94 ? 4.555 -9.993 -0.413 1.00 98.44 94 SER A O 1
ATOM 707 N N . GLY A 1 95 ? 4.115 -11.858 0.786 1.00 97.00 95 GLY A N 1
ATOM 708 C CA . GLY A 1 95 ? 5.334 -11.903 1.592 1.00 97.00 95 GLY A CA 1
ATOM 709 C C . GLY A 1 95 ? 5.393 -10.887 2.742 1.00 97.00 95 GLY A C 1
ATOM 710 O O . GLY A 1 95 ? 6.410 -10.202 2.845 1.00 97.00 95 GLY A O 1
ATOM 711 N N . PRO A 1 96 ? 4.325 -10.713 3.551 1.00 96.12 96 PRO A N 1
ATOM 712 C CA . PRO A 1 96 ? 4.380 -9.874 4.751 1.00 96.12 96 PRO A CA 1
ATOM 713 C C . PRO A 1 96 ? 5.443 -10.400 5.722 1.00 96.12 96 PRO A C 1
ATOM 715 O O . PRO A 1 96 ? 5.608 -11.616 5.823 1.00 96.12 96 PRO A O 1
ATOM 718 N N . ASP A 1 97 ? 6.145 -9.506 6.422 1.00 93.06 97 ASP A N 1
ATOM 719 C CA . ASP A 1 97 ? 7.133 -9.824 7.470 1.00 93.06 97 ASP A CA 1
ATOM 720 C C . ASP A 1 97 ? 8.139 -10.928 7.052 1.00 93.06 97 ASP A C 1
ATOM 722 O O . ASP A 1 97 ? 8.367 -11.904 7.766 1.00 93.06 97 ASP A O 1
ATOM 726 N N . ASP A 1 98 ? 8.684 -10.809 5.835 1.00 91.12 98 ASP A N 1
ATOM 727 C CA . ASP A 1 98 ? 9.622 -11.753 5.198 1.00 91.12 98 ASP A CA 1
ATOM 728 C C . ASP A 1 98 ? 9.106 -13.194 5.014 1.00 91.12 98 ASP A C 1
ATOM 730 O O . ASP A 1 98 ? 9.861 -14.126 4.705 1.00 91.12 98 ASP A O 1
ATOM 734 N N . THR A 1 99 ? 7.793 -13.403 5.123 1.00 95.06 99 THR A N 1
ATOM 735 C CA . THR A 1 99 ? 7.175 -14.678 4.753 1.00 95.06 99 THR A CA 1
ATOM 736 C C . THR A 1 99 ? 7.258 -14.917 3.242 1.00 95.06 99 THR A C 1
ATOM 738 O O . THR A 1 99 ? 7.450 -14.017 2.425 1.00 95.06 99 THR A O 1
ATOM 741 N N . LEU A 1 100 ? 7.093 -16.176 2.827 1.00 96.62 100 LEU A N 1
ATOM 742 C CA . LEU A 1 100 ? 7.232 -16.576 1.422 1.00 96.62 100 LEU A CA 1
ATOM 743 C C . LEU A 1 100 ? 5.898 -16.869 0.728 1.00 96.62 100 LEU A C 1
ATOM 745 O O . LEU 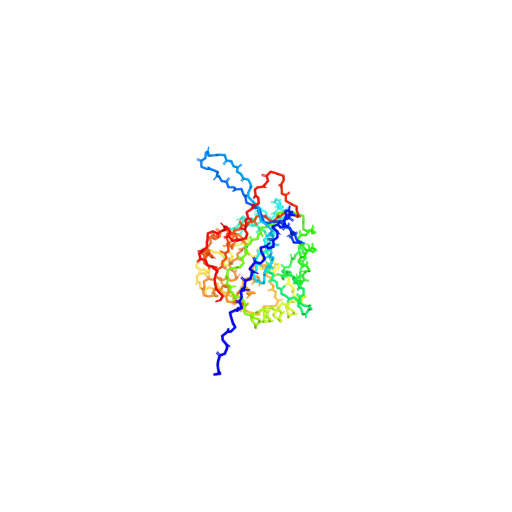A 1 100 ? 5.891 -17.576 -0.284 1.00 96.62 100 LEU A O 1
ATOM 749 N N . HIS A 1 101 ? 4.781 -16.348 1.243 1.00 98.31 101 HIS A N 1
ATOM 750 C CA . HIS A 1 101 ? 3.445 -16.621 0.706 1.00 98.31 101 HIS A CA 1
ATOM 751 C C . HIS A 1 101 ? 2.535 -15.389 0.698 1.00 98.31 101 HIS A C 1
ATOM 753 O O . HIS A 1 101 ? 2.844 -14.359 1.290 1.00 98.31 101 HIS A O 1
ATOM 759 N N . VAL A 1 102 ? 1.419 -15.499 -0.018 1.00 98.56 102 VAL A N 1
ATOM 760 C CA . VAL A 1 102 ? 0.333 -14.514 -0.018 1.00 98.56 102 VAL A CA 1
ATOM 761 C C . VAL A 1 102 ? -0.616 -14.769 1.149 1.00 98.56 102 VAL A C 1
ATOM 763 O O . VAL A 1 102 ? -1.031 -15.914 1.361 1.00 98.56 102 VAL A O 1
ATOM 766 N N . TYR A 1 103 ? -1.002 -13.698 1.841 1.00 98.69 103 TYR A N 1
ATOM 767 C CA . TYR A 1 103 ? -1.894 -13.717 2.997 1.00 98.69 103 TYR A CA 1
ATOM 768 C C . TYR A 1 103 ? -2.994 -12.658 2.880 1.00 98.69 103 TYR A C 1
ATOM 770 O O . TYR A 1 103 ? -2.831 -11.630 2.225 1.00 98.69 103 TYR A O 1
ATOM 778 N N . ILE A 1 104 ? -4.107 -12.925 3.562 1.00 98.75 104 ILE A N 1
ATOM 779 C CA . ILE A 1 104 ? -5.131 -11.938 3.908 1.00 98.75 104 ILE A CA 1
ATOM 780 C C . ILE A 1 104 ? -5.013 -11.736 5.419 1.00 98.75 104 ILE A C 1
ATOM 782 O O . ILE A 1 104 ? -5.220 -12.686 6.178 1.00 98.75 104 ILE A O 1
ATOM 786 N N . LEU A 1 105 ? -4.643 -10.532 5.846 1.00 98.62 105 LEU A N 1
ATOM 787 C CA . LEU A 1 105 ? -4.369 -10.195 7.245 1.00 98.62 105 LEU A CA 1
ATOM 788 C C . LEU A 1 105 ? -5.461 -9.263 7.769 1.00 98.62 105 LEU A C 1
ATOM 790 O O . LEU A 1 105 ? -5.804 -8.301 7.091 1.00 98.62 105 LEU A O 1
ATOM 794 N N . GLU A 1 106 ? -6.023 -9.531 8.950 1.00 98.50 106 GLU A N 1
ATOM 795 C CA . GLU A 1 106 ? -7.017 -8.632 9.560 1.00 98.50 106 GLU A CA 1
ATOM 796 C C . GLU A 1 106 ? -6.409 -7.235 9.745 1.00 98.50 106 GLU A C 1
ATOM 798 O O . GLU A 1 106 ? -5.298 -7.102 10.265 1.00 98.50 106 GLU A O 1
ATOM 803 N N . LEU A 1 107 ? -7.108 -6.208 9.254 1.00 98.56 107 LEU A N 1
ATOM 804 C CA . LEU A 1 107 ? -6.514 -4.891 9.039 1.00 98.56 107 LEU A CA 1
ATOM 805 C C . LEU A 1 107 ? -6.060 -4.242 10.347 1.00 98.56 107 LEU A C 1
ATOM 807 O O . LEU A 1 107 ? -4.953 -3.707 10.416 1.00 98.56 107 LEU A O 1
ATOM 811 N N . LYS A 1 108 ? -6.892 -4.285 11.390 1.00 97.94 108 LYS A N 1
ATOM 812 C CA . LYS A 1 108 ? -6.586 -3.617 12.655 1.00 97.94 108 LYS A CA 1
ATOM 813 C C . LYS A 1 108 ? -5.368 -4.241 13.328 1.00 97.94 108 LYS A C 1
ATOM 815 O O . LYS A 1 108 ? -4.464 -3.503 13.722 1.00 97.94 108 LYS A O 1
ATOM 820 N N . SER A 1 109 ? -5.317 -5.567 13.435 1.00 97.88 109 SER A N 1
ATOM 821 C CA . SER A 1 109 ? -4.161 -6.305 13.956 1.00 97.88 109 SER A CA 1
ATOM 822 C C . SER A 1 109 ? -2.927 -5.975 13.129 1.00 97.88 109 SER A C 1
ATOM 824 O O . SER A 1 109 ? -1.922 -5.535 13.677 1.00 97.88 109 SER A O 1
ATOM 826 N N . ARG A 1 110 ? -3.032 -6.050 11.794 1.00 97.88 110 ARG A N 1
ATOM 827 C CA . ARG A 1 110 ? -1.902 -5.798 10.894 1.00 97.88 110 ARG A CA 1
ATOM 828 C C . ARG A 1 110 ? -1.276 -4.417 11.092 1.00 97.88 110 ARG A C 1
ATOM 830 O O . ARG A 1 110 ? -0.052 -4.321 11.182 1.00 97.88 110 ARG A O 1
ATOM 837 N N . LEU A 1 111 ? -2.093 -3.367 11.197 1.00 98.44 111 LEU A N 1
ATOM 838 C CA . LEU A 1 111 ? -1.604 -2.007 11.443 1.00 98.44 111 LEU A CA 1
ATOM 839 C C . LEU A 1 111 ? -0.874 -1.893 12.795 1.00 98.44 111 LEU A C 1
ATOM 841 O O . LEU A 1 111 ? 0.166 -1.247 12.879 1.00 98.44 111 LEU A O 1
ATOM 845 N N . ASN A 1 112 ? -1.388 -2.534 13.849 1.00 97.69 112 ASN A N 1
ATOM 846 C CA . ASN A 1 112 ? -0.816 -2.444 15.199 1.00 97.69 112 ASN A CA 1
ATOM 847 C C . ASN A 1 112 ? 0.413 -3.345 15.416 1.00 97.69 112 ASN A C 1
ATOM 849 O O . ASN A 1 112 ? 1.295 -3.018 16.219 1.00 97.69 112 ASN A O 1
ATOM 853 N N . ASP A 1 113 ? 0.484 -4.473 14.714 1.00 97.56 113 ASP A N 1
ATOM 854 C CA . ASP A 1 113 ? 1.528 -5.475 14.921 1.00 97.56 113 ASP A CA 1
ATOM 855 C C . ASP A 1 113 ? 2.834 -5.113 14.207 1.00 97.56 113 ASP A C 1
ATOM 857 O O . ASP A 1 113 ? 3.915 -5.408 14.733 1.00 97.56 113 ASP A O 1
ATOM 861 N N . PHE A 1 114 ? 2.757 -4.425 13.062 1.00 97.50 114 PHE A N 1
ATOM 862 C CA . PHE A 1 114 ? 3.935 -4.066 12.274 1.00 97.50 114 PHE A CA 1
ATOM 863 C C . PHE A 1 114 ? 4.911 -3.174 13.055 1.00 97.50 114 PHE A C 1
ATOM 865 O O . PHE A 1 114 ? 4.534 -2.191 13.698 1.00 97.50 114 PHE A O 1
ATOM 872 N N . LYS A 1 115 ? 6.203 -3.506 12.979 1.00 95.75 115 LYS A N 1
ATOM 873 C CA . LYS A 1 115 ? 7.283 -2.751 13.622 1.00 95.75 115 LYS A CA 1
ATOM 874 C C . LYS A 1 115 ? 8.001 -1.916 12.573 1.00 95.75 115 LYS A C 1
ATOM 876 O O . LYS A 1 115 ? 8.908 -2.396 11.908 1.00 95.75 115 LYS A O 1
ATOM 881 N N . GLY A 1 116 ? 7.583 -0.663 12.434 1.00 96.56 116 GLY A N 1
ATOM 882 C CA . GLY A 1 116 ? 8.184 0.259 11.480 1.00 96.56 116 GLY A CA 1
ATOM 883 C C . GLY A 1 116 ? 7.303 1.466 11.196 1.00 96.56 116 GLY A C 1
ATOM 884 O O . GLY A 1 116 ? 6.500 1.887 12.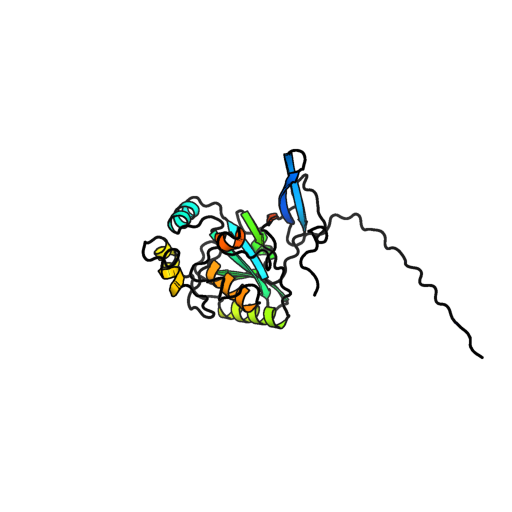034 1.00 96.56 11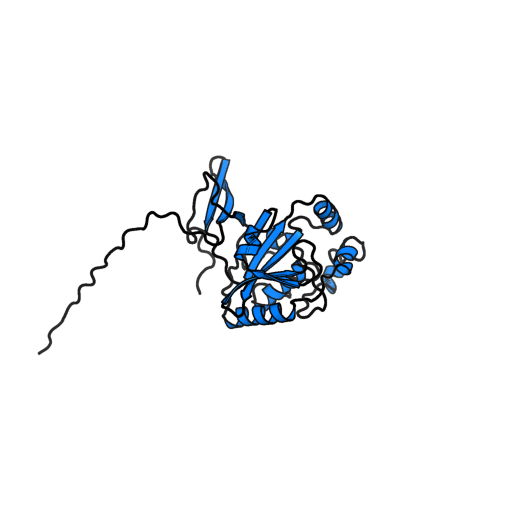6 GLY A O 1
ATOM 885 N N . VAL A 1 117 ? 7.467 2.027 10.003 1.00 98.00 117 VAL A N 1
ATOM 886 C CA . VAL A 1 117 ? 6.640 3.119 9.492 1.00 98.00 117 VAL A CA 1
ATOM 887 C C . VAL A 1 117 ? 5.604 2.538 8.542 1.00 98.00 117 VAL A C 1
ATOM 889 O O . VAL A 1 117 ? 5.944 1.818 7.604 1.00 98.00 117 VAL A O 1
ATOM 892 N N . ILE A 1 118 ? 4.340 2.880 8.780 1.00 98.69 118 ILE A N 1
ATOM 893 C CA . ILE A 1 118 ? 3.258 2.631 7.834 1.00 98.69 118 ILE A CA 1
ATOM 894 C C . ILE A 1 118 ? 2.902 3.958 7.181 1.00 98.69 118 ILE A C 1
ATOM 896 O O . ILE A 1 118 ? 2.645 4.943 7.877 1.00 98.69 118 ILE A O 1
ATOM 900 N N . GLN A 1 119 ? 2.870 3.978 5.856 1.00 98.69 119 GLN A N 1
ATOM 901 C CA . GLN A 1 119 ? 2.258 5.059 5.094 1.00 98.69 119 GLN A CA 1
ATOM 902 C C . GLN A 1 119 ? 1.001 4.535 4.408 1.00 98.69 119 GLN A C 1
ATOM 904 O O . GLN A 1 119 ? 0.915 3.357 4.066 1.00 98.69 119 GLN A O 1
ATOM 909 N N . VAL A 1 120 ? 0.021 5.406 4.216 1.00 98.75 120 VAL A N 1
ATOM 910 C CA . VAL A 1 120 ? -1.256 5.068 3.592 1.00 98.75 120 VAL A CA 1
ATOM 911 C C . VAL A 1 120 ? -1.526 6.061 2.481 1.00 98.75 120 VAL A C 1
ATOM 913 O O . VAL A 1 120 ? -1.484 7.270 2.713 1.00 98.75 120 VAL A O 1
ATOM 916 N N . ARG A 1 121 ? -1.849 5.549 1.293 1.00 98.56 121 ARG A N 1
ATOM 917 C CA . ARG A 1 121 ? -2.533 6.327 0.258 1.00 98.56 121 ARG A CA 1
ATOM 918 C C . ARG A 1 121 ? -3.980 5.882 0.209 1.00 98.56 121 ARG A C 1
ATOM 920 O O . ARG A 1 121 ? -4.256 4.724 -0.102 1.00 98.56 121 ARG A O 1
ATOM 927 N N . GLN A 1 122 ? -4.883 6.796 0.546 1.00 98.31 122 GLN A N 1
ATOM 928 C CA . GLN A 1 122 ? -6.304 6.489 0.517 1.00 98.31 122 GLN A CA 1
ATOM 929 C C . GLN A 1 122 ? -6.855 6.551 -0.901 1.00 98.31 122 GLN A C 1
ATOM 931 O O . GLN A 1 122 ? -6.457 7.405 -1.695 1.00 98.31 122 GLN A O 1
ATOM 936 N N . ASN A 1 123 ? -7.777 5.651 -1.207 1.00 97.50 123 ASN A N 1
ATOM 937 C CA . ASN A 1 123 ? -8.437 5.600 -2.500 1.00 97.50 123 ASN A CA 1
ATOM 938 C C . ASN A 1 123 ? -9.389 6.800 -2.700 1.00 97.50 123 ASN A C 1
ATOM 940 O O . ASN A 1 123 ? -10.098 7.207 -1.780 1.00 97.50 123 ASN A O 1
ATOM 944 N N . LYS A 1 124 ? -9.412 7.376 -3.909 1.00 97.12 124 LYS A N 1
ATOM 945 C CA . LYS A 1 124 ? -10.383 8.416 -4.314 1.00 97.12 124 LYS A CA 1
ATOM 946 C C . LYS A 1 124 ? -11.512 7.871 -5.180 1.00 97.12 124 LYS A C 1
ATOM 948 O O . LYS A 1 124 ? -12.556 8.504 -5.303 1.00 97.12 124 LYS A O 1
ATOM 953 N N . VAL A 1 125 ? -11.293 6.723 -5.812 1.00 95.38 125 VAL A N 1
ATOM 954 C CA . VAL A 1 125 ? -12.228 6.129 -6.764 1.00 95.38 125 VAL A CA 1
ATOM 955 C C . VAL A 1 125 ? -13.352 5.440 -6.001 1.00 95.38 125 VAL A C 1
ATOM 957 O O . VAL A 1 125 ? -13.098 4.595 -5.142 1.00 95.38 125 VAL A O 1
ATOM 960 N N . ALA A 1 126 ? -14.599 5.766 -6.337 1.00 92.69 126 ALA A N 1
ATOM 961 C CA . ALA A 1 126 ? -15.757 5.057 -5.812 1.00 92.69 126 ALA A CA 1
ATOM 962 C C . ALA A 1 126 ? -15.703 3.581 -6.247 1.00 92.69 126 ALA A C 1
ATOM 964 O O . ALA A 1 126 ? -15.778 3.260 -7.433 1.00 92.69 126 ALA A O 1
ATOM 965 N N . VAL A 1 127 ? -15.546 2.675 -5.280 1.00 93.31 127 VAL A N 1
ATOM 966 C CA . VAL A 1 127 ? -15.509 1.230 -5.534 1.00 93.31 127 VAL A CA 1
ATOM 967 C C . VAL A 1 127 ? -16.925 0.688 -5.434 1.00 93.31 127 VAL A C 1
ATOM 969 O O . VAL A 1 127 ? -17.544 0.752 -4.371 1.00 93.31 127 VAL A O 1
ATOM 972 N N . THR A 1 128 ? -17.440 0.131 -6.530 1.00 96.50 128 THR A N 1
ATOM 973 C CA . THR A 1 128 ? -18.751 -0.525 -6.498 1.00 96.50 128 THR A CA 1
ATOM 974 C C . THR A 1 128 ? -18.687 -1.832 -5.693 1.00 96.50 128 THR A C 1
ATOM 976 O O . THR A 1 128 ? -17.615 -2.447 -5.587 1.00 96.50 128 THR A O 1
ATOM 979 N N . PRO A 1 129 ? -19.815 -2.313 -5.140 1.00 97.38 129 PRO A N 1
ATOM 980 C CA . PRO A 1 129 ? -19.862 -3.596 -4.439 1.00 97.38 129 PRO A CA 1
ATOM 981 C C . PRO A 1 129 ? -19.328 -4.764 -5.278 1.00 97.38 129 PRO A C 1
ATOM 983 O O . PRO A 1 129 ? -18.623 -5.627 -4.755 1.00 97.38 129 PRO A O 1
ATOM 986 N N . GLU A 1 130 ? -19.590 -4.761 -6.586 1.00 98.19 130 GLU A N 1
ATOM 987 C CA . GLU A 1 130 ? -19.119 -5.786 -7.523 1.00 98.19 130 GLU A CA 1
ATOM 988 C C . GLU A 1 130 ? -17.592 -5.782 -7.611 1.00 98.19 130 GLU A C 1
ATOM 990 O O . GLU A 1 130 ? -16.966 -6.836 -7.521 1.00 98.19 130 GLU A O 1
ATOM 995 N N . LYS A 1 131 ? -16.971 -4.600 -7.707 1.00 98.06 131 LYS A N 1
ATOM 996 C CA . LYS A 1 131 ? -15.508 -4.467 -7.735 1.00 98.06 131 LYS A CA 1
ATOM 997 C C . LYS A 1 131 ? -14.845 -4.862 -6.423 1.00 98.06 131 LYS A C 1
ATOM 999 O O . LYS A 1 131 ? -13.798 -5.513 -6.439 1.00 98.06 131 LYS A O 1
ATOM 1004 N N . SER A 1 132 ? -15.472 -4.537 -5.295 1.00 98.25 132 SER A N 1
ATOM 1005 C CA . SER A 1 132 ? -15.029 -5.014 -3.981 1.00 98.25 132 SER A CA 1
ATOM 1006 C C . SER A 1 132 ? -15.094 -6.547 -3.890 1.00 98.25 132 SER A C 1
ATOM 1008 O O . SER A 1 132 ? -14.139 -7.199 -3.449 1.00 98.25 132 SER A O 1
ATOM 1010 N N . GLN A 1 133 ? -16.176 -7.153 -4.391 1.00 98.50 133 GLN A N 1
ATOM 1011 C CA . GLN A 1 133 ? -16.331 -8.607 -4.440 1.00 98.50 133 GLN A CA 1
ATOM 1012 C C . GLN A 1 133 ? -15.317 -9.267 -5.391 1.00 98.50 133 GLN A C 1
ATOM 1014 O O . GLN A 1 133 ? -14.723 -10.284 -5.032 1.00 98.50 133 GLN A O 1
ATOM 1019 N N . GLU A 1 134 ? -15.041 -8.675 -6.558 1.00 98.56 134 GLU A N 1
ATOM 1020 C CA . GLU A 1 134 ? -14.012 -9.162 -7.489 1.00 98.56 134 GLU A CA 1
ATOM 1021 C C . GLU A 1 134 ? -12.617 -9.171 -6.845 1.00 98.56 134 GLU A C 1
ATOM 1023 O O . GLU A 1 134 ? -11.887 -10.161 -6.972 1.00 98.56 134 GLU A O 1
ATOM 1028 N N . LEU A 1 135 ? -12.249 -8.106 -6.115 1.00 98.69 135 LEU A N 1
ATOM 1029 C CA . LEU A 1 135 ? -10.992 -8.068 -5.360 1.00 98.69 135 LEU A CA 1
ATOM 1030 C C . LEU A 1 135 ? -10.961 -9.160 -4.289 1.00 98.69 135 LEU A C 1
ATOM 1032 O O . LEU A 1 135 ? -9.947 -9.840 -4.128 1.00 98.69 135 LEU A O 1
ATOM 1036 N N . THR A 1 136 ? -12.072 -9.347 -3.580 1.00 98.75 136 THR A N 1
ATOM 1037 C CA . THR A 1 136 ? -12.213 -10.380 -2.549 1.00 98.75 136 THR A CA 1
ATOM 1038 C C . THR A 1 136 ? -11.979 -11.768 -3.142 1.00 98.75 136 THR A C 1
ATOM 1040 O O . THR A 1 136 ? -11.130 -12.524 -2.666 1.00 98.75 136 THR A O 1
ATOM 1043 N N . ASP A 1 137 ? -12.663 -12.103 -4.233 1.00 98.62 137 ASP A N 1
ATOM 1044 C CA . ASP A 1 137 ? -12.516 -13.400 -4.892 1.00 98.62 137 ASP A CA 1
ATOM 1045 C C . ASP A 1 137 ? -11.115 -13.603 -5.466 1.00 98.62 137 ASP A C 1
ATOM 1047 O O . ASP A 1 137 ? -10.562 -14.707 -5.387 1.00 98.62 137 ASP A O 1
ATOM 1051 N N . PHE A 1 138 ? -10.510 -12.545 -6.010 1.00 98.62 138 PHE A N 1
ATOM 1052 C CA . PHE A 1 138 ? -9.112 -12.567 -6.418 1.00 98.62 138 PHE A CA 1
ATOM 1053 C C . PHE A 1 138 ? -8.190 -12.876 -5.237 1.00 98.62 138 PHE A C 1
ATOM 1055 O O . PHE A 1 138 ? -7.372 -13.793 -5.351 1.00 98.62 138 PHE A O 1
ATOM 1062 N N . ALA A 1 139 ? -8.345 -12.173 -4.112 1.00 98.56 139 ALA A N 1
ATOM 1063 C CA . ALA A 1 139 ? -7.524 -12.325 -2.916 1.00 98.56 139 ALA A CA 1
ATOM 1064 C C . ALA A 1 139 ? -7.548 -13.769 -2.403 1.00 98.56 139 ALA A C 1
ATOM 1066 O O . ALA A 1 139 ? -6.494 -14.394 -2.267 1.00 98.56 139 ALA A O 1
ATOM 1067 N N . TYR A 1 140 ? -8.741 -14.348 -2.222 1.00 98.69 140 TYR A N 1
ATOM 1068 C CA . TYR A 1 140 ? -8.888 -15.731 -1.751 1.00 98.69 140 TYR A CA 1
ATOM 1069 C C . TYR A 1 140 ? -8.303 -16.764 -2.727 1.00 98.69 140 TYR A C 1
ATOM 1071 O O . TYR A 1 140 ? -7.807 -17.798 -2.283 1.00 98.69 140 TYR A O 1
ATOM 1079 N N . LYS A 1 141 ? -8.286 -16.489 -4.040 1.00 98.38 141 LYS A N 1
ATOM 1080 C CA . LYS A 1 141 ? -7.584 -17.332 -5.031 1.00 98.38 141 LYS A CA 1
ATOM 1081 C C . LYS A 1 141 ? -6.059 -17.208 -4.959 1.00 98.38 141 LYS A C 1
ATOM 1083 O O . LYS A 1 141 ? -5.357 -18.082 -5.473 1.00 98.38 141 LYS A O 1
ATOM 1088 N N . GLN A 1 142 ? -5.533 -16.120 -4.391 1.00 98.44 142 GLN A N 1
ATOM 1089 C CA . GLN A 1 142 ? -4.090 -15.905 -4.279 1.00 98.44 142 GLN A CA 1
ATOM 1090 C C . GLN A 1 142 ? -3.498 -16.443 -2.976 1.00 98.44 142 GLN A C 1
ATOM 1092 O O . GLN A 1 142 ? -2.312 -16.774 -2.981 1.00 98.44 142 GLN A O 1
ATOM 1097 N N . VAL A 1 143 ? -4.279 -16.545 -1.892 1.00 98.56 143 VAL A N 1
ATOM 1098 C CA . VAL A 1 143 ? -3.800 -17.024 -0.580 1.00 98.56 143 VAL A CA 1
ATOM 1099 C C . VAL A 1 143 ? -3.006 -18.326 -0.717 1.00 98.56 143 VAL A C 1
ATOM 1101 O O . VAL A 1 143 ? -3.417 -19.265 -1.399 1.00 98.56 143 VAL A O 1
ATOM 1104 N N . GLY A 1 144 ? -1.832 -18.373 -0.083 1.00 98.19 144 GLY A N 1
ATOM 1105 C CA . GLY A 1 144 ? -0.937 -19.533 -0.113 1.00 98.19 144 GLY A CA 1
ATOM 1106 C C . GLY A 1 144 ? -0.087 -19.671 -1.383 1.00 98.19 144 GLY A C 1
ATOM 1107 O O . GLY A 1 144 ? 0.815 -20.511 -1.419 1.00 98.19 144 GLY A O 1
ATOM 1108 N N . LYS A 1 145 ? -0.287 -18.844 -2.421 1.00 98.44 145 LYS A N 1
ATOM 1109 C CA . LYS A 1 145 ? 0.672 -18.764 -3.537 1.00 98.44 145 LYS A CA 1
ATOM 1110 C C . LYS A 1 145 ? 2.007 -18.203 -3.043 1.00 98.44 145 LYS A C 1
ATOM 1112 O O . LYS A 1 145 ? 2.061 -17.438 -2.086 1.00 98.44 145 LYS A O 1
ATOM 1117 N N . LYS A 1 146 ? 3.102 -18.595 -3.699 1.00 98.19 146 LYS A N 1
ATOM 1118 C CA . LYS A 1 146 ? 4.467 -18.288 -3.239 1.00 98.19 146 LYS A CA 1
ATOM 1119 C C . LYS A 1 146 ? 4.904 -16.865 -3.577 1.00 98.19 146 LYS A C 1
ATOM 1121 O O . LYS A 1 146 ? 4.558 -16.334 -4.631 1.00 98.19 146 LYS A O 1
ATOM 1126 N N . TYR A 1 147 ? 5.784 -16.310 -2.758 1.00 97.69 147 TYR A N 1
ATOM 1127 C CA . TYR A 1 147 ? 6.505 -15.085 -3.068 1.00 97.69 147 TYR A CA 1
ATOM 1128 C C . TYR A 1 147 ? 7.484 -15.303 -4.232 1.00 97.69 147 TYR A C 1
ATOM 1130 O O . TYR A 1 147 ? 8.098 -16.368 -4.390 1.00 97.69 147 TYR A O 1
ATOM 1138 N N . ALA A 1 148 ? 7.646 -14.298 -5.088 1.00 96.38 148 ALA A N 1
ATOM 1139 C CA . ALA A 1 148 ? 8.477 -14.381 -6.285 1.00 96.38 148 ALA A CA 1
ATOM 1140 C C . ALA A 1 148 ? 9.964 -14.066 -6.016 1.00 96.38 148 ALA A C 1
ATOM 1142 O O . ALA A 1 148 ? 10.564 -13.264 -6.729 1.00 96.38 148 ALA A O 1
ATOM 1143 N N . VAL A 1 149 ? 10.576 -14.750 -5.039 1.00 92.81 149 VAL A N 1
ATOM 1144 C CA . VAL A 1 149 ? 11.967 -14.534 -4.573 1.00 92.81 149 VAL A CA 1
ATOM 1145 C C . VAL A 1 149 ? 12.973 -14.420 -5.722 1.00 92.81 149 VAL A C 1
ATOM 1147 O O . VAL A 1 149 ? 13.716 -13.450 -5.802 1.00 92.81 149 VAL A O 1
ATOM 1150 N N . TRP A 1 150 ? 12.966 -15.366 -6.666 1.00 92.38 150 TRP A N 1
ATOM 1151 C CA . TRP A 1 150 ? 13.899 -15.333 -7.798 1.00 92.38 150 TRP A CA 1
ATOM 1152 C C . TRP A 1 150 ? 13.735 -14.094 -8.674 1.00 92.38 150 TRP A C 1
ATOM 1154 O O . TRP A 1 150 ? 14.727 -13.549 -9.149 1.00 92.38 150 TRP A O 1
ATOM 1164 N N . ARG A 1 151 ? 12.497 -13.622 -8.871 1.00 92.38 151 ARG A N 1
ATOM 1165 C CA . ARG A 1 151 ? 12.273 -12.380 -9.613 1.00 92.38 151 ARG A CA 1
ATOM 1166 C C . ARG A 1 151 ? 12.778 -11.184 -8.826 1.00 92.38 151 ARG A C 1
ATOM 1168 O O . ARG A 1 151 ? 13.388 -10.332 -9.447 1.00 92.38 151 ARG A O 1
ATOM 1175 N N . LEU A 1 152 ? 12.591 -11.143 -7.506 1.00 88.62 152 LEU A N 1
ATOM 1176 C CA . LEU A 1 152 ? 13.163 -10.084 -6.670 1.00 88.62 152 LEU A CA 1
ATOM 1177 C C . LEU A 1 152 ? 14.694 -10.037 -6.807 1.00 88.62 152 LEU A C 1
ATOM 1179 O O . LEU A 1 152 ? 15.243 -8.983 -7.107 1.00 88.62 152 LEU A O 1
ATOM 1183 N N . LEU A 1 153 ? 15.373 -11.184 -6.682 1.00 87.12 153 LEU A N 1
ATOM 1184 C CA . LEU A 1 153 ? 16.834 -11.271 -6.807 1.00 87.12 153 LEU A CA 1
ATOM 1185 C C . LEU A 1 153 ? 17.337 -10.829 -8.190 1.00 87.12 153 LEU A C 1
ATOM 1187 O O . LEU A 1 153 ? 18.316 -10.091 -8.287 1.00 87.12 153 LEU A O 1
ATOM 1191 N N . LEU A 1 154 ? 16.644 -11.218 -9.267 1.00 88.75 154 LEU A N 1
ATOM 1192 C CA . LEU A 1 154 ? 17.010 -10.820 -10.633 1.00 88.75 154 LEU A CA 1
ATOM 1193 C C . LEU A 1 154 ? 16.951 -9.303 -10.860 1.00 88.75 154 LEU A C 1
ATOM 1195 O O . LEU A 1 154 ? 17.640 -8.803 -11.751 1.00 88.75 154 LEU A O 1
ATOM 1199 N N . GLN A 1 155 ? 16.179 -8.561 -10.063 1.00 84.38 155 GLN A N 1
ATOM 1200 C CA . GLN A 1 155 ? 16.086 -7.101 -10.184 1.00 84.38 155 GLN A CA 1
ATOM 1201 C C . GLN A 1 155 ? 17.373 -6.396 -9.734 1.00 84.38 155 GLN A C 1
ATOM 1203 O O . GLN A 1 155 ? 17.629 -5.266 -10.149 1.00 84.38 155 GLN A O 1
ATOM 1208 N N . GLY A 1 156 ? 18.221 -7.084 -8.959 1.00 83.12 156 GLY A N 1
ATOM 1209 C CA . GLY A 1 156 ? 19.568 -6.630 -8.610 1.00 83.12 156 GLY A CA 1
ATOM 1210 C C . GLY A 1 156 ? 20.617 -6.850 -9.709 1.00 83.12 156 GLY A C 1
ATOM 1211 O O . GLY A 1 156 ? 21.786 -6.539 -9.508 1.00 83.12 156 GLY A O 1
ATOM 1212 N N . THR A 1 157 ? 20.229 -7.399 -10.864 1.00 85.69 157 THR A N 1
ATOM 1213 C CA . THR A 1 157 ? 21.143 -7.714 -11.974 1.00 85.69 157 THR A CA 1
ATOM 1214 C C . THR A 1 157 ? 20.869 -6.826 -13.195 1.00 85.69 157 THR A C 1
ATOM 1216 O O . THR A 1 157 ? 19.753 -6.324 -13.347 1.00 85.69 157 THR A O 1
ATOM 1219 N N . PRO A 1 158 ? 21.812 -6.695 -14.149 1.00 84.62 158 PRO A N 1
ATOM 1220 C CA . PRO A 1 158 ? 21.559 -6.022 -15.432 1.00 84.62 158 PRO A CA 1
ATOM 1221 C C . PRO A 1 158 ? 20.439 -6.657 -16.279 1.00 84.62 158 PRO A C 1
ATOM 1223 O O . PRO A 1 158 ? 19.983 -6.071 -17.257 1.00 84.62 158 PRO A O 1
ATOM 1226 N N . VAL A 1 159 ? 19.977 -7.863 -15.925 1.00 84.62 159 VAL A N 1
ATOM 1227 C CA . VAL A 1 159 ? 18.888 -8.568 -16.620 1.00 84.62 159 VAL A CA 1
ATOM 1228 C C . VAL A 1 159 ? 17.506 -8.054 -16.194 1.00 84.62 159 VAL A C 1
ATOM 1230 O O . VAL A 1 159 ? 16.515 -8.413 -16.834 1.00 84.62 159 VAL A O 1
ATOM 1233 N N . ARG A 1 160 ? 17.434 -7.194 -15.169 1.00 86.19 160 ARG A N 1
ATOM 1234 C CA . ARG A 1 160 ? 16.194 -6.639 -14.618 1.00 86.19 160 ARG A CA 1
ATOM 1235 C C . ARG A 1 160 ? 15.257 -6.053 -15.679 1.00 86.19 160 ARG A C 1
ATOM 1237 O O . ARG A 1 160 ? 15.692 -5.531 -16.703 1.00 86.19 160 ARG A O 1
ATOM 1244 N N . HIS A 1 161 ? 13.955 -6.142 -15.411 1.00 85.69 161 HIS A N 1
ATOM 1245 C CA . HIS A 1 161 ? 12.922 -5.589 -16.296 1.00 85.69 161 HIS A CA 1
ATOM 1246 C C . HIS A 1 161 ? 12.736 -4.087 -16.085 1.00 85.69 161 HIS A C 1
ATOM 1248 O O . HIS A 1 161 ? 12.227 -3.409 -16.970 1.00 85.69 161 HIS A O 1
ATOM 1254 N N . ARG A 1 162 ? 13.136 -3.582 -14.913 1.00 88.88 162 ARG A N 1
ATOM 1255 C CA . ARG A 1 162 ? 13.028 -2.175 -14.544 1.00 88.88 162 ARG A CA 1
ATOM 1256 C C . ARG A 1 162 ? 14.178 -1.356 -15.138 1.00 88.88 162 ARG A C 1
ATOM 1258 O O . ARG A 1 162 ? 15.352 -1.599 -14.846 1.00 88.88 162 ARG A O 1
ATOM 1265 N N . GLY A 1 163 ? 13.820 -0.328 -15.892 1.00 85.19 163 GLY A N 1
ATOM 1266 C CA . GLY A 1 163 ? 14.718 0.581 -16.586 1.00 85.19 163 GLY A CA 1
ATOM 1267 C C . GLY A 1 163 ? 15.121 0.088 -17.978 1.00 85.19 163 GLY A C 1
ATOM 1268 O O . GLY A 1 163 ? 15.240 -1.108 -18.241 1.00 85.19 163 GLY A O 1
ATOM 1269 N N . GLY A 1 164 ? 15.375 1.045 -18.871 1.00 87.44 164 GLY A N 1
ATOM 1270 C CA . GLY A 1 164 ? 15.844 0.784 -20.231 1.00 87.44 164 GLY A CA 1
ATOM 1271 C C . GLY A 1 164 ? 14.768 0.222 -21.163 1.00 87.44 164 GLY A C 1
ATOM 1272 O O . GLY A 1 164 ? 13.570 0.326 -20.913 1.00 87.44 164 GLY A O 1
ATOM 1273 N N . TRP A 1 165 ? 15.213 -0.375 -22.269 1.00 91.12 165 TRP A N 1
ATOM 1274 C CA . TRP A 1 165 ? 14.326 -0.801 -23.353 1.00 91.12 165 TRP A CA 1
ATOM 1275 C C . TRP A 1 165 ? 13.382 -1.946 -22.951 1.00 91.12 165 TRP A C 1
ATOM 1277 O O . TRP A 1 165 ? 12.241 -1.970 -23.391 1.00 91.12 165 TRP A O 1
ATOM 1287 N N . LYS A 1 166 ? 13.802 -2.878 -22.080 1.00 89.94 166 LYS A N 1
ATOM 1288 C CA . LYS A 1 166 ? 12.946 -4.004 -21.657 1.00 89.94 166 LYS A CA 1
ATOM 1289 C C . LYS A 1 166 ? 11.667 -3.535 -20.974 1.00 89.94 166 LYS A C 1
ATOM 1291 O O . LYS A 1 166 ? 10.627 -4.147 -21.181 1.00 89.94 166 LYS A O 1
ATOM 1296 N N . GLU A 1 167 ? 11.737 -2.460 -20.191 1.00 91.56 167 GLU A N 1
ATOM 1297 C CA . GLU A 1 167 ? 10.557 -1.877 -19.553 1.00 91.56 167 GLU A CA 1
ATOM 1298 C C . GLU A 1 167 ? 9.530 -1.439 -20.606 1.00 91.56 167 GLU A C 1
ATOM 1300 O O . GLU A 1 167 ? 8.356 -1.766 -20.486 1.00 91.56 167 GLU A O 1
ATOM 1305 N N . GLN A 1 168 ? 9.975 -0.799 -21.689 1.00 88.38 168 GLN A N 1
ATOM 1306 C CA . GLN A 1 168 ? 9.092 -0.271 -22.735 1.00 88.38 168 GLN A CA 1
ATOM 1307 C C . GLN A 1 168 ? 8.302 -1.363 -23.471 1.00 88.38 168 GLN A C 1
ATOM 1309 O O . GLN A 1 168 ? 7.167 -1.125 -23.871 1.00 88.38 168 GLN A O 1
ATOM 1314 N N . TYR A 1 169 ? 8.883 -2.555 -23.640 1.00 91.31 169 TYR A N 1
ATOM 1315 C CA . TYR A 1 169 ? 8.287 -3.615 -24.465 1.00 91.31 169 TYR A CA 1
ATOM 1316 C C . TYR A 1 169 ? 7.759 -4.816 -23.675 1.00 91.31 169 TYR A C 1
ATOM 1318 O O . TYR A 1 169 ? 6.898 -5.536 -24.173 1.00 91.31 169 TYR A O 1
ATOM 1326 N N . LEU A 1 170 ? 8.280 -5.071 -22.471 1.00 92.81 170 LEU A N 1
ATOM 1327 C CA . LEU A 1 170 ? 7.963 -6.276 -21.693 1.00 92.81 170 LEU A CA 1
ATOM 1328 C C . LEU A 1 170 ? 7.209 -5.976 -20.394 1.00 92.81 170 LEU A C 1
ATOM 1330 O O . LEU A 1 170 ? 6.746 -6.915 -19.739 1.00 92.81 170 LEU A O 1
ATOM 1334 N N . ALA A 1 171 ? 7.096 -4.705 -19.987 1.00 94.50 171 ALA A N 1
ATOM 1335 C CA . ALA A 1 171 ? 6.380 -4.368 -18.767 1.00 94.50 171 ALA A CA 1
ATOM 1336 C C . ALA A 1 171 ? 4.870 -4.569 -18.937 1.00 94.50 171 ALA A C 1
ATOM 1338 O O . ALA A 1 171 ? 4.243 -4.059 -19.865 1.00 94.50 171 ALA A O 1
ATOM 1339 N N . THR A 1 172 ? 4.266 -5.310 -18.012 1.00 96.31 172 THR A N 1
ATOM 1340 C CA . THR A 1 172 ? 2.837 -5.617 -18.048 1.00 96.31 172 THR A CA 1
ATOM 1341 C C . THR A 1 172 ? 2.286 -5.907 -16.651 1.00 96.31 172 THR A C 1
ATOM 1343 O O . THR A 1 172 ? 3.035 -6.114 -15.690 1.00 96.31 172 THR A O 1
ATOM 1346 N N . THR A 1 173 ? 0.964 -5.929 -16.542 1.00 97.31 173 THR A N 1
ATOM 1347 C CA . THR A 1 173 ? 0.234 -6.373 -15.354 1.00 97.31 173 THR A CA 1
ATOM 1348 C C . THR A 1 173 ? -0.409 -7.713 -15.682 1.00 97.31 173 THR A C 1
ATOM 1350 O O . THR A 1 173 ? -1.191 -7.828 -16.621 1.00 97.31 173 THR A O 1
ATOM 1353 N N . TYR A 1 174 ? -0.041 -8.751 -14.932 1.00 96.62 174 TYR A N 1
ATOM 1354 C CA . TYR A 1 174 ? -0.593 -10.092 -15.112 1.00 96.62 174 TYR A CA 1
ATOM 1355 C C . TYR A 1 174 ? -1.679 -10.333 -14.072 1.00 96.62 174 TYR A C 1
ATOM 1357 O O . TYR A 1 174 ? -1.382 -10.328 -12.881 1.00 96.62 174 TYR A O 1
ATOM 1365 N N . MET A 1 175 ? -2.898 -10.617 -14.528 1.00 96.38 175 MET A N 1
ATOM 1366 C CA . MET A 1 175 ? -4.054 -10.829 -13.646 1.00 96.38 175 MET A CA 1
ATOM 1367 C C . MET A 1 175 ? -4.049 -12.196 -12.948 1.00 96.38 175 MET A C 1
ATOM 1369 O O . MET A 1 175 ? -4.713 -12.379 -11.933 1.00 96.38 175 MET A O 1
ATOM 1373 N N . ASP A 1 176 ? -3.279 -13.156 -13.462 1.00 94.44 176 ASP A N 1
ATOM 1374 C CA . ASP A 1 176 ? -3.052 -14.442 -12.812 1.00 94.44 176 ASP A CA 1
ATOM 1375 C C . ASP A 1 176 ? -1.564 -14.786 -12.823 1.00 94.44 176 ASP A C 1
ATOM 1377 O O . ASP A 1 176 ? -0.921 -14.918 -13.869 1.00 94.44 176 ASP A O 1
ATOM 1381 N N . ARG A 1 177 ? -0.994 -14.937 -11.629 1.00 95.62 177 ARG A N 1
ATOM 1382 C CA . ARG A 1 177 ? 0.369 -15.418 -11.441 1.00 95.62 177 ARG A CA 1
ATOM 1383 C C . ARG A 1 177 ? 0.382 -16.574 -10.457 1.00 95.62 177 ARG A C 1
ATOM 1385 O O . ARG A 1 177 ? -0.389 -16.632 -9.505 1.00 95.62 177 ARG A O 1
ATOM 1392 N N . LYS A 1 178 ? 1.353 -17.470 -10.640 1.00 97.50 178 LYS A N 1
ATOM 1393 C CA . LYS A 1 178 ? 1.671 -18.535 -9.671 1.00 97.50 178 LYS A CA 1
ATOM 1394 C C . LYS A 1 178 ? 2.510 -18.040 -8.490 1.00 97.50 178 LYS A C 1
ATOM 1396 O O . LYS A 1 178 ? 2.604 -18.729 -7.479 1.00 97.50 178 LYS A O 1
ATOM 1401 N N . ARG A 1 179 ? 3.181 -16.896 -8.654 1.00 98.12 179 ARG A N 1
ATOM 1402 C CA . ARG A 1 179 ? 4.025 -16.258 -7.640 1.00 98.12 179 ARG A CA 1
ATOM 1403 C C . ARG A 1 179 ? 3.907 -14.749 -7.736 1.00 98.12 179 ARG A C 1
ATOM 1405 O O . ARG A 1 179 ? 3.840 -14.252 -8.862 1.00 98.12 179 ARG A O 1
ATOM 1412 N N . TRP A 1 180 ? 3.975 -14.057 -6.610 1.00 98.19 180 TRP A N 1
ATOM 1413 C CA . TRP A 1 180 ? 3.737 -12.616 -6.520 1.00 98.19 180 TRP A CA 1
ATOM 1414 C C . TRP A 1 180 ? 4.898 -11.892 -5.834 1.00 98.19 180 TRP A C 1
ATOM 1416 O O . TRP A 1 180 ? 5.494 -12.414 -4.893 1.00 98.19 180 TRP A O 1
ATOM 1426 N N . LEU A 1 181 ? 5.243 -10.704 -6.325 1.00 97.06 181 LEU A N 1
ATOM 1427 C CA . LEU A 1 181 ? 5.880 -9.668 -5.509 1.00 97.06 181 LEU A CA 1
ATOM 1428 C C . LEU A 1 181 ? 4.790 -8.841 -4.812 1.00 97.06 181 LEU A C 1
ATOM 1430 O O . LEU A 1 181 ? 3.657 -8.790 -5.296 1.00 97.06 181 LEU A O 1
ATOM 1434 N N . CYS A 1 182 ? 5.133 -8.170 -3.711 1.00 97.62 182 CYS A N 1
ATOM 1435 C CA . CYS A 1 182 ? 4.204 -7.318 -2.958 1.00 97.62 182 CYS A CA 1
ATOM 1436 C C . CYS A 1 182 ? 3.543 -6.248 -3.847 1.00 97.62 182 CYS A C 1
ATOM 1438 O O . CYS A 1 182 ? 2.323 -6.188 -3.950 1.00 97.62 182 CYS A O 1
ATOM 1440 N N . ALA A 1 183 ? 4.332 -5.482 -4.603 1.00 97.50 183 ALA A N 1
ATOM 1441 C CA . ALA A 1 183 ? 3.791 -4.468 -5.507 1.00 97.50 183 ALA A CA 1
ATOM 1442 C C . ALA A 1 183 ? 2.993 -5.065 -6.682 1.00 97.50 183 ALA A C 1
ATOM 1444 O O . ALA A 1 183 ? 2.007 -4.477 -7.111 1.00 97.50 183 ALA A O 1
ATOM 1445 N N . GLU A 1 184 ? 3.359 -6.251 -7.187 1.00 98.12 184 GLU A N 1
ATOM 1446 C CA . GLU A 1 184 ? 2.630 -6.893 -8.292 1.00 98.12 184 GLU A CA 1
ATOM 1447 C C . GLU A 1 184 ? 1.190 -7.242 -7.897 1.00 98.12 184 GLU A C 1
ATOM 1449 O O . GLU A 1 184 ? 0.268 -7.029 -8.692 1.00 98.12 184 GLU A O 1
ATOM 1454 N N . ILE A 1 185 ? 0.996 -7.789 -6.690 1.00 98.62 185 ILE A N 1
ATOM 1455 C CA . ILE A 1 185 ? -0.341 -8.172 -6.224 1.00 98.62 185 ILE A CA 1
ATOM 1456 C C . ILE A 1 185 ? -1.189 -6.939 -5.899 1.00 98.62 185 ILE A C 1
ATOM 1458 O O . ILE A 1 185 ? -2.370 -6.924 -6.238 1.00 98.62 185 ILE A O 1
ATOM 1462 N N . VAL A 1 186 ? -0.576 -5.879 -5.354 1.00 98.69 186 VAL A N 1
ATOM 1463 C CA . VAL A 1 186 ? -1.238 -4.587 -5.110 1.00 98.69 186 VAL A CA 1
ATOM 1464 C C . VAL A 1 186 ? -1.683 -3.946 -6.422 1.00 98.69 186 VAL A C 1
ATOM 1466 O O . VAL A 1 186 ? -2.852 -3.601 -6.556 1.00 98.69 186 VAL A O 1
ATOM 1469 N N . VAL A 1 187 ? -0.798 -3.851 -7.423 1.00 98.69 187 VAL A N 1
ATOM 1470 C CA . VAL A 1 187 ? -1.143 -3.278 -8.738 1.00 98.69 187 VAL A CA 1
ATOM 1471 C C . VAL A 1 187 ? -2.264 -4.069 -9.406 1.00 98.69 187 VAL A C 1
ATOM 1473 O O . VAL A 1 187 ? -3.174 -3.479 -9.983 1.00 98.69 187 VAL A O 1
ATOM 1476 N N . THR A 1 188 ? -2.233 -5.399 -9.303 1.00 98.75 188 THR A N 1
ATOM 1477 C CA . THR A 1 188 ? -3.297 -6.249 -9.856 1.00 98.75 188 THR A CA 1
ATOM 1478 C C . THR A 1 188 ? -4.621 -6.030 -9.126 1.00 98.75 188 THR A C 1
ATOM 1480 O O . THR A 1 188 ? -5.644 -5.856 -9.781 1.00 98.75 188 THR A O 1
ATOM 1483 N N . GLY A 1 189 ? -4.610 -5.975 -7.790 1.00 98.62 189 GLY A N 1
ATOM 1484 C CA . GLY A 1 189 ? -5.804 -5.685 -6.993 1.00 98.62 189 GLY A CA 1
ATOM 1485 C C . GLY A 1 189 ? -6.405 -4.314 -7.316 1.00 98.62 189 GLY A C 1
ATOM 1486 O O . GLY A 1 189 ? -7.599 -4.211 -7.587 1.00 98.62 189 GLY A O 1
ATOM 1487 N N . ALA A 1 190 ? -5.570 -3.277 -7.388 1.00 98.62 190 ALA A N 1
ATOM 1488 C CA . ALA A 1 190 ? -5.979 -1.929 -7.780 1.00 98.62 190 ALA A CA 1
ATOM 1489 C C . ALA A 1 190 ? -6.511 -1.870 -9.225 1.00 98.62 190 ALA A C 1
ATOM 1491 O O . ALA A 1 190 ? -7.470 -1.154 -9.499 1.00 98.62 190 ALA A O 1
ATOM 1492 N N . THR A 1 191 ? -5.946 -2.665 -10.140 1.00 98.56 191 THR A N 1
ATOM 1493 C CA . THR A 1 191 ? -6.450 -2.805 -11.519 1.00 98.56 191 THR A CA 1
ATOM 1494 C C . THR A 1 191 ? -7.845 -3.432 -11.549 1.00 98.56 191 THR A C 1
ATOM 1496 O O . THR A 1 191 ? -8.717 -2.948 -12.264 1.00 98.56 191 THR A O 1
ATOM 1499 N N . ILE A 1 192 ? -8.089 -4.487 -10.759 1.00 98.38 192 ILE A N 1
ATOM 1500 C CA . ILE A 1 192 ? -9.410 -5.140 -10.666 1.00 98.38 192 ILE A CA 1
ATOM 1501 C C . ILE A 1 192 ? -10.484 -4.125 -10.273 1.00 98.38 192 ILE A C 1
ATOM 1503 O O . ILE A 1 192 ? -11.550 -4.085 -10.890 1.00 98.38 192 ILE A O 1
ATOM 1507 N N . MET A 1 193 ? -10.167 -3.267 -9.302 1.00 97.94 193 MET A N 1
ATOM 1508 C CA . MET A 1 193 ? -11.064 -2.223 -8.806 1.00 97.94 193 MET A CA 1
ATOM 1509 C C . MET A 1 193 ? -11.196 -1.003 -9.723 1.00 97.94 193 MET A C 1
ATOM 1511 O O . MET A 1 193 ? -11.977 -0.110 -9.415 1.00 97.94 193 MET A O 1
ATOM 1515 N N . GLY A 1 194 ? -10.451 -0.940 -10.829 1.00 97.56 194 GLY A N 1
ATOM 1516 C CA . GLY A 1 194 ? -10.448 0.223 -11.719 1.00 97.56 194 GLY A CA 1
ATOM 1517 C C . GLY A 1 194 ? -9.712 1.446 -11.158 1.00 97.56 194 GLY A C 1
ATOM 1518 O O . GLY A 1 194 ? -9.867 2.534 -11.698 1.00 97.56 194 GLY A O 1
ATOM 1519 N N . ILE A 1 195 ? -8.904 1.281 -10.104 1.00 98.25 195 ILE A N 1
ATOM 1520 C CA . ILE A 1 195 ? -8.056 2.354 -9.556 1.00 98.25 195 ILE A CA 1
ATOM 1521 C C . ILE A 1 195 ? -6.857 2.587 -10.477 1.00 98.25 195 ILE A C 1
ATOM 1523 O O . ILE A 1 195 ? -6.497 3.727 -10.758 1.00 98.25 195 ILE A O 1
ATOM 1527 N N . PHE A 1 196 ? -6.230 1.509 -10.956 1.00 98.44 196 PHE A N 1
ATOM 1528 C CA . PHE A 1 196 ? -5.092 1.588 -11.872 1.00 98.44 196 PHE A CA 1
ATOM 1529 C C . PHE A 1 196 ? -5.474 1.158 -13.282 1.00 98.44 196 PHE A C 1
ATOM 1531 O O . PHE A 1 196 ? -6.040 0.085 -13.485 1.00 98.44 196 PHE A O 1
ATOM 1538 N N . ASP A 1 197 ? -5.070 1.965 -14.261 1.00 97.62 197 ASP A N 1
ATOM 1539 C CA . ASP A 1 197 ? -5.067 1.564 -15.662 1.00 97.62 197 ASP A CA 1
ATOM 1540 C C . ASP A 1 197 ? -3.852 0.648 -15.921 1.00 97.62 197 ASP A C 1
ATOM 1542 O O . ASP A 1 197 ? -2.705 1.100 -15.795 1.00 97.62 197 ASP A O 1
ATOM 1546 N N . PRO A 1 198 ? -4.049 -0.626 -16.313 1.00 97.19 198 PRO A N 1
ATOM 1547 C CA . PRO A 1 198 ? -2.951 -1.544 -16.595 1.00 97.19 198 PRO A CA 1
ATOM 1548 C C . PRO A 1 198 ? -2.163 -1.161 -17.854 1.00 97.19 198 PRO A C 1
ATOM 1550 O O . PRO A 1 198 ? -1.104 -1.744 -18.105 1.00 97.19 198 PRO A O 1
ATOM 1553 N N . ALA A 1 199 ? -2.638 -0.212 -18.669 1.00 95.69 199 ALA A N 1
ATOM 1554 C CA . ALA A 1 199 ? -1.871 0.410 -19.743 1.00 95.69 199 ALA A CA 1
ATOM 1555 C C . ALA A 1 199 ? -0.792 1.364 -19.203 1.00 95.69 199 ALA A C 1
ATOM 1557 O O . ALA A 1 199 ? 0.273 1.457 -19.813 1.00 95.69 199 ALA A O 1
ATOM 1558 N N . ILE A 1 200 ? -1.035 1.986 -18.044 1.00 96.25 200 ILE A N 1
ATOM 1559 C CA . ILE A 1 200 ? -0.159 2.978 -17.406 1.00 96.25 200 ILE A CA 1
ATOM 1560 C C . ILE A 1 200 ? 0.690 2.319 -16.313 1.00 96.25 200 ILE A C 1
ATOM 1562 O O . ILE A 1 200 ? 1.919 2.334 -16.383 1.00 96.25 200 ILE A O 1
ATOM 1566 N N . VAL A 1 201 ? 0.054 1.682 -15.326 1.00 97.75 201 VAL A N 1
ATOM 1567 C CA . VAL A 1 201 ? 0.737 1.098 -14.162 1.00 97.75 201 VAL A CA 1
ATOM 1568 C C . VAL A 1 201 ? 1.036 -0.379 -14.420 1.00 97.75 201 VAL A C 1
ATOM 1570 O O . VAL A 1 201 ? 0.152 -1.238 -14.398 1.00 97.75 201 VAL A O 1
ATOM 1573 N N . LYS A 1 202 ? 2.312 -0.691 -14.670 1.00 97.38 202 LYS A N 1
ATOM 1574 C CA . LYS A 1 202 ? 2.775 -2.034 -15.054 1.00 97.38 202 LYS A CA 1
ATOM 1575 C C . LYS A 1 202 ? 3.362 -2.807 -13.872 1.00 97.38 202 LYS A C 1
ATOM 1577 O O . LYS A 1 202 ? 4.519 -2.606 -13.497 1.00 97.38 202 LYS A O 1
ATOM 1582 N N . GLY A 1 203 ? 2.616 -3.779 -13.347 1.00 96.44 203 GLY A N 1
ATOM 1583 C CA . GLY A 1 203 ? 2.982 -4.522 -12.133 1.00 96.44 203 GLY A CA 1
ATOM 1584 C C . GLY A 1 203 ? 4.387 -5.143 -12.147 1.00 96.44 203 GLY A C 1
ATOM 1585 O O . GLY A 1 203 ? 5.060 -5.139 -11.125 1.00 96.44 203 GLY A O 1
ATOM 1586 N N . THR A 1 204 ? 4.885 -5.619 -13.295 1.00 95.19 204 THR A N 1
ATOM 1587 C CA . THR A 1 204 ? 6.240 -6.211 -13.422 1.00 95.19 204 THR A CA 1
ATOM 1588 C C . THR A 1 204 ? 7.402 -5.278 -13.086 1.00 95.19 204 THR A C 1
ATOM 1590 O O . THR A 1 204 ? 8.518 -5.757 -12.867 1.00 95.19 204 THR A O 1
ATOM 1593 N N . VAL A 1 205 ? 7.183 -3.964 -13.155 1.00 94.69 205 VAL A N 1
ATOM 1594 C CA . VAL A 1 205 ? 8.232 -2.949 -12.973 1.00 94.69 205 VAL A CA 1
ATOM 1595 C C . VAL A 1 205 ? 7.886 -1.925 -11.901 1.00 94.69 205 VAL A C 1
ATOM 1597 O O . VAL A 1 205 ? 8.763 -1.133 -11.568 1.00 94.69 205 VAL A O 1
ATOM 1600 N N . THR A 1 206 ? 6.669 -1.945 -11.358 1.00 96.25 206 THR A N 1
ATOM 1601 C CA . THR A 1 206 ? 6.232 -1.082 -10.257 1.00 96.25 206 THR A CA 1
ATOM 1602 C C . THR A 1 206 ? 6.751 -1.589 -8.913 1.00 96.25 206 THR A C 1
ATOM 1604 O O . THR A 1 206 ? 6.679 -2.779 -8.607 1.00 96.25 206 THR A O 1
ATOM 1607 N N . TYR A 1 207 ? 7.242 -0.663 -8.096 1.00 96.62 207 TYR A N 1
ATOM 1608 C CA . TYR A 1 207 ? 7.658 -0.863 -6.711 1.00 96.62 207 TYR A CA 1
ATOM 1609 C C . TYR A 1 207 ? 6.835 0.020 -5.769 1.00 96.62 207 TYR A C 1
ATOM 1611 O O . TYR A 1 207 ? 6.246 0.998 -6.230 1.00 96.62 207 TYR A O 1
ATOM 1619 N N . PRO A 1 208 ? 6.818 -0.270 -4.453 1.00 97.88 208 PRO A N 1
ATOM 1620 C CA . PRO A 1 208 ? 6.061 0.530 -3.492 1.00 97.88 208 PRO A CA 1
ATOM 1621 C C . PRO A 1 208 ? 6.401 2.027 -3.560 1.00 97.88 208 PRO A C 1
ATOM 1623 O O . PRO A 1 208 ? 5.493 2.848 -3.589 1.00 97.88 208 PRO A O 1
ATOM 1626 N N . LEU A 1 209 ? 7.686 2.374 -3.713 1.00 97.19 209 LEU A N 1
ATOM 1627 C CA . LEU A 1 209 ? 8.137 3.760 -3.873 1.00 97.19 209 LEU A CA 1
ATOM 1628 C C . LEU A 1 209 ? 7.526 4.477 -5.094 1.00 97.19 209 LEU A C 1
ATOM 1630 O O . LEU A 1 209 ? 7.272 5.675 -5.048 1.00 97.19 209 LEU A O 1
ATOM 1634 N N . ASP A 1 210 ? 7.269 3.761 -6.190 1.00 97.75 210 ASP A N 1
ATOM 1635 C CA . ASP A 1 210 ? 6.650 4.371 -7.375 1.00 97.75 210 ASP A CA 1
ATOM 1636 C C . ASP A 1 210 ? 5.199 4.769 -7.139 1.00 97.75 210 ASP A C 1
ATOM 1638 O O . ASP A 1 210 ? 4.703 5.668 -7.812 1.00 97.75 210 ASP A O 1
ATOM 1642 N N . ILE A 1 211 ? 4.536 4.062 -6.223 1.00 98.31 211 ILE A N 1
ATOM 1643 C CA . ILE A 1 211 ? 3.141 4.284 -5.876 1.00 98.31 211 ILE A CA 1
ATOM 1644 C C . ILE A 1 211 ? 3.049 5.280 -4.725 1.00 98.31 211 ILE A C 1
ATOM 1646 O O . ILE A 1 211 ? 2.163 6.109 -4.750 1.00 98.31 211 ILE A O 1
ATOM 1650 N N . VAL A 1 212 ? 3.909 5.233 -3.707 1.00 98.12 212 VAL A N 1
ATOM 1651 C CA . VAL A 1 212 ? 3.759 6.121 -2.539 1.00 98.12 212 VAL A CA 1
ATOM 1652 C C . VAL A 1 212 ? 4.092 7.585 -2.864 1.00 98.12 212 VAL A C 1
ATOM 1654 O O . VAL A 1 212 ? 3.360 8.471 -2.435 1.00 98.12 212 VAL A O 1
ATOM 1657 N N . ASP A 1 213 ? 5.120 7.817 -3.690 1.00 97.12 213 ASP A N 1
ATOM 1658 C CA . ASP A 1 213 ? 5.671 9.150 -3.993 1.00 97.12 213 ASP A CA 1
ATOM 1659 C C . ASP A 1 213 ? 5.323 9.644 -5.408 1.00 97.12 213 ASP A C 1
ATOM 1661 O O . ASP A 1 213 ? 5.907 10.617 -5.883 1.00 97.12 213 ASP A O 1
ATOM 1665 N N . ASP A 1 214 ? 4.445 8.942 -6.135 1.00 97.19 214 ASP A N 1
ATOM 1666 C CA . ASP A 1 214 ? 4.144 9.234 -7.548 1.00 97.19 214 ASP A CA 1
ATOM 1667 C C . ASP A 1 214 ? 5.411 9.314 -8.431 1.00 97.19 214 ASP A C 1
ATOM 1669 O O . ASP A 1 214 ? 5.491 10.025 -9.433 1.00 97.19 214 ASP A O 1
ATOM 1673 N N . ARG A 1 215 ? 6.455 8.551 -8.070 1.00 95.62 215 ARG A N 1
ATOM 1674 C CA . ARG A 1 215 ? 7.795 8.689 -8.669 1.00 95.62 215 ARG A CA 1
ATOM 1675 C C . ARG A 1 215 ? 7.832 8.345 -10.160 1.00 95.62 215 ARG A C 1
ATOM 1677 O O . ARG A 1 215 ? 8.680 8.860 -10.889 1.00 95.62 215 ARG A O 1
ATOM 1684 N N . LYS A 1 216 ? 6.975 7.421 -10.597 1.00 94.06 216 LYS A N 1
ATOM 1685 C CA . LYS A 1 216 ? 6.867 6.995 -12.005 1.00 94.06 216 LYS A CA 1
ATOM 1686 C C . LYS A 1 216 ? 5.520 7.308 -12.637 1.00 94.06 216 LYS A C 1
ATOM 1688 O O . LYS A 1 216 ? 5.447 7.405 -13.859 1.00 94.06 216 LYS A O 1
ATOM 1693 N N . PHE A 1 217 ? 4.475 7.396 -11.830 1.00 94.88 217 PHE A N 1
ATOM 1694 C CA . PHE A 1 217 ? 3.104 7.537 -12.286 1.00 94.88 217 PHE A CA 1
ATOM 1695 C C . PHE A 1 217 ? 2.485 8.678 -11.499 1.00 94.88 217 PHE A C 1
ATOM 1697 O O . PHE A 1 217 ? 2.656 8.721 -10.289 1.00 94.88 217 PHE A O 1
ATOM 1704 N N . ASP A 1 218 ? 1.760 9.564 -12.170 1.00 97.12 218 ASP A N 1
ATOM 1705 C CA . ASP A 1 218 ? 0.890 10.502 -11.474 1.00 97.12 218 ASP A CA 1
ATOM 1706 C C . ASP A 1 218 ? -0.399 9.767 -11.092 1.00 97.12 218 ASP A C 1
ATOM 1708 O O . ASP A 1 218 ? -1.243 9.486 -11.947 1.00 97.12 218 ASP A O 1
ATOM 1712 N N . LEU A 1 219 ? -0.521 9.396 -9.817 1.00 97.62 219 LEU A N 1
ATOM 1713 C CA . LEU A 1 219 ? -1.708 8.738 -9.271 1.00 97.62 219 LEU A CA 1
ATOM 1714 C C . LEU A 1 219 ? -2.569 9.706 -8.456 1.00 97.62 219 LEU A C 1
ATOM 1716 O O . LEU A 1 219 ? -3.540 9.275 -7.834 1.00 97.62 2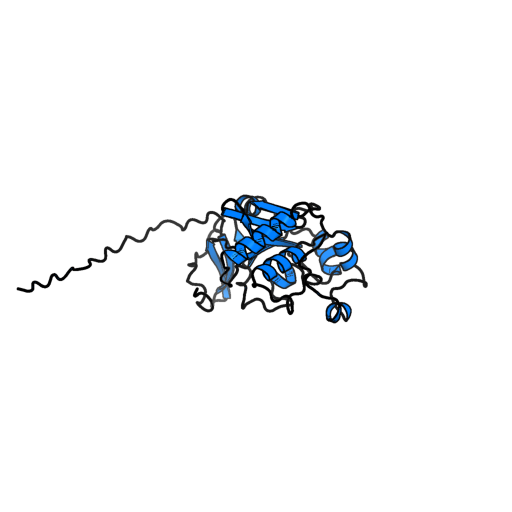19 LEU A O 1
ATOM 1720 N N . SER A 1 220 ? -2.260 11.007 -8.466 1.00 96.81 220 SER A N 1
ATOM 1721 C CA . SER A 1 220 ? -2.965 12.014 -7.662 1.00 96.81 220 SER A CA 1
ATOM 1722 C C . SER A 1 220 ? -4.459 12.122 -7.999 1.00 96.81 220 SER A C 1
ATOM 1724 O O . SER A 1 220 ? -5.260 12.507 -7.143 1.00 96.81 220 SER A O 1
ATOM 1726 N N . GLY A 1 221 ? -4.856 11.729 -9.215 1.00 96.81 221 GLY A N 1
ATOM 1727 C CA . GLY A 1 221 ? -6.256 11.655 -9.638 1.00 96.81 221 GLY A CA 1
ATOM 1728 C C . GLY A 1 221 ? -7.048 10.491 -9.029 1.00 96.81 221 GLY A C 1
ATOM 1729 O O . GLY A 1 221 ? -8.267 10.586 -8.921 1.00 96.81 221 GLY A O 1
ATOM 1730 N N . VAL A 1 222 ? -6.379 9.413 -8.604 1.00 97.75 222 VAL A N 1
ATOM 1731 C CA . VAL A 1 222 ? -7.026 8.172 -8.125 1.00 97.75 222 VAL A CA 1
ATOM 1732 C C . VAL A 1 222 ? -6.685 7.821 -6.676 1.00 97.75 222 VAL A C 1
ATOM 1734 O O . VAL A 1 222 ? -7.416 7.066 -6.037 1.00 97.75 222 VAL A O 1
ATOM 1737 N N . LEU A 1 223 ? -5.618 8.402 -6.128 1.00 98.12 223 LEU A N 1
ATOM 1738 C CA . LEU A 1 223 ? -5.175 8.232 -4.749 1.00 98.12 223 LEU A CA 1
ATOM 1739 C C . LEU A 1 223 ? -4.935 9.598 -4.091 1.00 98.12 223 LEU A C 1
ATOM 1741 O O . LEU A 1 223 ? -4.451 10.547 -4.714 1.00 98.12 223 LEU A O 1
ATOM 1745 N N . GLU A 1 224 ? -5.241 9.699 -2.800 1.00 97.38 224 GLU A N 1
ATOM 1746 C CA . GLU A 1 224 ? -4.749 10.786 -1.948 1.00 97.38 224 GLU A CA 1
ATOM 1747 C C . GLU A 1 224 ? -3.221 10.740 -1.865 1.00 97.38 224 GLU A C 1
ATOM 1749 O O . GLU A 1 224 ? -2.601 9.712 -2.141 1.00 97.38 224 GLU A O 1
ATOM 1754 N N . GLU A 1 225 ? -2.591 11.845 -1.478 1.00 96.75 225 GLU A N 1
ATOM 1755 C CA . GLU A 1 225 ? -1.172 11.819 -1.111 1.00 96.75 225 GLU A CA 1
ATOM 1756 C C . GLU A 1 225 ? -0.916 10.847 0.059 1.00 96.75 225 GLU A C 1
ATOM 1758 O O . GLU A 1 225 ? -1.830 10.492 0.811 1.00 96.75 225 GLU A O 1
ATOM 1763 N N . ALA A 1 226 ? 0.332 10.411 0.226 1.00 97.69 226 ALA A N 1
ATOM 1764 C CA . ALA A 1 226 ? 0.695 9.501 1.304 1.00 97.69 226 ALA A CA 1
ATOM 1765 C C . ALA A 1 226 ? 0.702 10.206 2.669 1.00 97.69 226 ALA A C 1
ATOM 1767 O O . ALA A 1 226 ? 1.311 11.262 2.843 1.00 97.69 226 ALA A O 1
ATOM 1768 N N . TRP A 1 227 ? 0.046 9.599 3.659 1.00 98.06 227 TRP A N 1
ATOM 1769 C CA . TRP A 1 227 ? 0.071 10.039 5.057 1.00 98.06 227 TRP A CA 1
ATOM 1770 C C . TRP A 1 227 ? 0.701 8.960 5.931 1.00 98.06 227 TRP A C 1
ATOM 1772 O O . TRP A 1 227 ? 0.545 7.768 5.674 1.00 98.06 227 TRP A O 1
ATOM 1782 N N . THR A 1 228 ? 1.397 9.360 6.995 1.00 98.44 228 THR A N 1
ATOM 1783 C CA . THR A 1 228 ? 1.969 8.401 7.947 1.00 98.44 228 THR A CA 1
ATOM 1784 C C . THR A 1 228 ? 0.896 7.942 8.921 1.00 98.44 228 THR A C 1
ATOM 1786 O O . THR A 1 228 ? 0.273 8.758 9.593 1.00 98.44 228 THR A O 1
ATOM 1789 N N . TRP A 1 229 ? 0.710 6.638 9.052 1.00 98.50 229 TRP A N 1
ATOM 1790 C CA . TRP A 1 229 ? -0.205 6.073 10.029 1.00 98.50 229 TRP A CA 1
ATOM 1791 C C . TRP A 1 229 ? 0.405 6.045 11.439 1.00 98.50 229 TRP A C 1
ATOM 1793 O O . TRP A 1 229 ? 1.597 5.765 11.615 1.00 98.50 229 TRP A O 1
ATOM 1803 N N . LYS A 1 230 ? -0.417 6.316 12.458 1.00 98.00 230 LYS A N 1
ATOM 1804 C CA . LYS A 1 230 ? -0.073 6.211 13.883 1.00 98.00 230 LYS A CA 1
ATOM 1805 C C . LYS A 1 230 ? -1.202 5.538 14.672 1.00 98.00 230 LYS A C 1
ATOM 1807 O O . LYS A 1 230 ? -2.364 5.876 14.460 1.00 98.00 230 LYS A O 1
ATOM 1812 N N . PRO A 1 231 ? -0.896 4.664 15.649 1.00 97.25 231 PRO A N 1
ATOM 1813 C CA . PRO A 1 231 ? -1.928 4.024 16.471 1.00 97.25 231 PRO A CA 1
ATOM 1814 C C . PRO A 1 231 ? -2.632 5.014 17.410 1.00 97.25 231 PRO A C 1
ATOM 1816 O O . PRO A 1 231 ? -3.778 4.806 17.794 1.00 97.25 231 PRO A O 1
ATOM 1819 N N . VAL A 1 232 ? -1.951 6.104 17.773 1.00 96.00 232 VAL A N 1
ATOM 1820 C CA . VAL A 1 232 ? -2.441 7.145 18.681 1.00 96.00 232 VAL A CA 1
ATOM 1821 C C . VAL A 1 232 ? -2.214 8.524 18.073 1.00 96.00 232 VAL A C 1
ATOM 1823 O O . VAL A 1 232 ? -1.255 8.723 17.325 1.00 96.00 232 VAL A O 1
ATOM 1826 N N . LEU A 1 233 ? -3.089 9.473 18.411 1.00 95.62 233 LEU A N 1
ATOM 1827 C CA . LEU A 1 233 ? -2.943 10.872 18.017 1.00 95.62 233 LEU A CA 1
ATOM 1828 C C . LEU A 1 233 ? -1.630 11.420 18.602 1.00 95.62 233 LEU A C 1
ATOM 1830 O O . LEU A 1 233 ? -1.473 11.374 19.826 1.00 95.62 233 LEU A O 1
ATOM 1834 N N . PRO A 1 234 ? -0.697 11.935 17.781 1.00 95.25 234 PRO A N 1
ATOM 1835 C CA . PRO A 1 234 ? 0.518 12.545 18.301 1.00 95.25 234 PRO A CA 1
ATOM 1836 C C . PRO A 1 234 ? 0.203 13.759 19.177 1.00 95.25 234 PRO A C 1
ATOM 1838 O O . PRO A 1 234 ? -0.717 14.529 18.893 1.00 95.25 234 PRO A O 1
ATOM 1841 N N . GLU A 1 235 ? 0.982 13.947 20.238 1.00 94.50 235 GLU A N 1
ATOM 1842 C CA . GLU A 1 235 ? 0.863 15.127 21.089 1.00 94.50 235 GLU A CA 1
ATOM 1843 C C . GLU A 1 235 ? 1.096 16.407 20.272 1.00 94.50 235 GLU A C 1
ATOM 1845 O O . GLU A 1 235 ? 2.003 16.476 19.443 1.00 94.50 235 GLU A O 1
ATOM 1850 N N . GLY A 1 236 ? 0.240 17.411 20.476 1.00 92.88 236 GLY A N 1
ATOM 1851 C CA . GLY A 1 236 ? 0.305 18.678 19.747 1.00 92.88 236 GLY A CA 1
ATOM 1852 C C . GLY A 1 236 ? -0.160 18.618 18.287 1.00 92.88 236 GLY A C 1
ATOM 1853 O O . GLY A 1 236 ? -0.113 19.644 17.611 1.00 92.88 236 GLY A O 1
ATOM 1854 N N . ALA A 1 237 ? -0.624 17.465 17.786 1.00 93.50 237 ALA A N 1
ATOM 1855 C CA . ALA A 1 237 ? -1.191 17.388 16.445 1.00 93.50 237 ALA A CA 1
ATOM 1856 C C . ALA A 1 237 ? -2.529 18.138 16.360 1.00 93.50 237 ALA A C 1
ATOM 1858 O O . ALA A 1 237 ? -3.422 17.958 17.194 1.00 93.50 237 ALA A O 1
ATOM 1859 N N . VAL A 1 238 ? -2.679 18.949 15.315 1.00 92.69 238 VAL A N 1
ATOM 1860 C CA . VAL A 1 238 ? -3.936 19.622 14.984 1.00 92.69 238 VAL A CA 1
ATOM 1861 C C . VAL A 1 238 ? -4.841 18.621 14.276 1.00 92.69 238 VAL A C 1
ATOM 1863 O O . VAL A 1 238 ? -4.486 18.102 13.217 1.00 92.69 238 VAL A O 1
ATOM 1866 N N . VAL A 1 239 ? -6.005 18.334 14.862 1.00 91.62 239 VAL A N 1
ATOM 1867 C CA . VAL A 1 239 ? -6.992 17.448 14.239 1.00 91.62 239 VAL A CA 1
ATOM 1868 C C . VAL A 1 239 ? -7.746 18.215 13.159 1.00 91.62 239 VAL A C 1
ATOM 1870 O O . VAL A 1 239 ? -8.397 19.212 13.461 1.00 91.62 239 VAL A O 1
ATOM 1873 N N . VAL A 1 240 ? -7.662 17.741 11.919 1.00 90.00 240 VAL A N 1
ATOM 1874 C CA . VAL A 1 240 ? -8.401 18.282 10.772 1.00 90.00 240 VAL A CA 1
ATOM 1875 C C . VAL A 1 240 ? -9.583 17.375 10.439 1.00 90.00 240 VAL A C 1
ATOM 1877 O O . VAL A 1 240 ? -9.495 16.149 10.581 1.00 90.00 240 VAL A O 1
ATOM 1880 N N . GLY A 1 241 ? -10.709 17.961 10.026 1.00 78.19 241 GLY A N 1
ATOM 1881 C CA . GLY A 1 241 ? -11.868 17.191 9.595 1.00 78.19 241 GLY A CA 1
ATOM 1882 C C . GLY A 1 241 ? -11.566 16.392 8.327 1.00 78.19 241 GLY A C 1
ATOM 1883 O O . GLY A 1 241 ? -10.795 16.818 7.468 1.00 78.19 241 GLY A O 1
ATOM 1884 N N . SER A 1 242 ? -12.221 15.238 8.175 1.00 63.47 242 SER A N 1
ATOM 1885 C CA . SER A 1 242 ? -12.197 14.441 6.934 1.00 63.47 242 SER A CA 1
ATOM 1886 C C . SER A 1 242 ? -12.619 15.271 5.704 1.00 63.47 242 SER A C 1
ATOM 1888 O O . SER A 1 242 ? -12.125 15.048 4.601 1.00 63.47 242 SER A O 1
ATOM 1890 N N . THR A 1 243 ? -13.473 16.280 5.917 1.00 57.03 243 THR A N 1
ATOM 1891 C CA . THR A 1 243 ? -14.021 17.195 4.904 1.00 57.03 243 THR A CA 1
ATOM 1892 C C . THR A 1 243 ? -13.180 18.444 4.635 1.00 57.03 243 THR A C 1
ATOM 1894 O O . THR A 1 243 ? -13.487 19.168 3.693 1.00 57.03 243 THR A O 1
ATOM 1897 N N . ASP A 1 244 ? -12.145 18.711 5.438 1.00 47.22 244 ASP A N 1
ATOM 1898 C CA . ASP A 1 244 ? -11.332 19.935 5.325 1.00 47.22 244 ASP A CA 1
ATOM 1899 C C . ASP A 1 244 ? -10.127 19.763 4.385 1.00 47.22 244 ASP A C 1
ATOM 1901 O O . ASP A 1 244 ? -9.372 20.706 4.141 1.00 47.22 244 ASP A O 1
ATOM 1905 N N . VAL A 1 245 ? -9.956 18.567 3.809 1.00 50.09 245 VAL A N 1
ATOM 1906 C CA . VAL A 1 245 ? -9.088 18.366 2.645 1.00 50.09 245 VAL A CA 1
ATOM 1907 C C . VAL A 1 245 ? -9.794 19.009 1.443 1.00 50.09 245 VAL A C 1
ATOM 1909 O O . VAL A 1 245 ? -10.958 18.679 1.209 1.00 50.09 245 VAL A O 1
ATOM 1912 N N . PRO A 1 246 ? -9.149 19.922 0.686 1.00 39.56 246 PRO A N 1
ATOM 1913 C CA . PRO A 1 246 ? -9.796 20.677 -0.384 1.00 39.56 246 PRO A CA 1
ATOM 1914 C C . PRO A 1 246 ? -10.642 19.776 -1.288 1.00 39.56 246 PRO A C 1
ATOM 1916 O O . PRO A 1 246 ? -10.131 18.846 -1.913 1.00 39.56 246 PRO A O 1
ATOM 1919 N N . ALA A 1 247 ? -11.947 20.055 -1.325 1.00 40.59 247 ALA A N 1
ATOM 1920 C CA . ALA A 1 247 ? -12.956 19.303 -2.057 1.00 40.59 247 ALA A CA 1
ATOM 1921 C C . ALA A 1 247 ? -12.712 19.379 -3.575 1.00 40.59 247 ALA A C 1
ATOM 1923 O O . ALA A 1 247 ? -13.288 20.208 -4.273 1.00 40.59 247 ALA A O 1
ATOM 1924 N N . GLY A 1 248 ? -11.819 18.529 -4.080 1.00 39.62 248 GLY A N 1
ATOM 1925 C CA . GLY A 1 248 ? -11.554 18.372 -5.509 1.00 39.62 248 GLY A CA 1
ATOM 1926 C C . GLY A 1 248 ? -12.142 17.101 -6.120 1.00 39.62 248 GLY A C 1
ATOM 1927 O O . GLY A 1 248 ? -12.367 17.075 -7.322 1.00 39.62 248 GLY A O 1
ATOM 1928 N N . VAL A 1 249 ? -12.386 16.039 -5.340 1.00 44.75 249 VAL A N 1
ATOM 1929 C CA . VAL A 1 249 ? -12.757 14.718 -5.890 1.00 44.75 249 VAL A CA 1
ATOM 1930 C C . VAL A 1 249 ? -13.522 13.878 -4.859 1.00 44.75 249 VAL A C 1
ATOM 1932 O O . VAL A 1 249 ? -13.022 12.853 -4.422 1.00 44.75 249 VAL A O 1
ATOM 1935 N N . ARG A 1 250 ? -14.710 14.294 -4.403 1.00 37.91 250 ARG A N 1
ATOM 1936 C CA . ARG A 1 250 ? -15.651 13.363 -3.739 1.00 37.91 250 ARG A CA 1
ATOM 1937 C C . ARG A 1 250 ? -17.090 13.776 -4.012 1.00 37.91 250 ARG A C 1
ATOM 1939 O O . ARG A 1 250 ? -17.612 14.642 -3.321 1.00 37.91 250 ARG A O 1
ATOM 1946 N N . GLN A 1 251 ? -17.711 13.139 -4.998 1.00 30.44 251 GLN A N 1
ATOM 1947 C CA . GLN A 1 251 ? -19.159 12.934 -5.090 1.00 30.44 251 GLN A CA 1
ATOM 1948 C C . GLN A 1 251 ? -19.424 11.608 -5.836 1.00 30.44 251 GLN A C 1
ATOM 1950 O O . GLN A 1 251 ? -18.534 11.171 -6.567 1.00 30.44 251 GLN A O 1
ATOM 1955 N N . PRO A 1 252 ? -20.553 10.940 -5.526 1.00 44.28 252 PRO A N 1
ATOM 1956 C CA . PRO A 1 252 ? -20.723 9.481 -5.575 1.00 44.28 252 PRO A CA 1
ATOM 1957 C C . PRO A 1 252 ? -20.655 8.845 -6.964 1.00 44.28 252 PRO A C 1
ATOM 1959 O O . PRO A 1 252 ? -21.022 9.518 -7.952 1.00 44.28 252 PRO A O 1
#

Radius of gyration: 21.3 Å; chains: 1; bounding box: 86×51×47 Å